Protein AF-X1GI12-F1 (afdb_monomer_lite)

Radius of gyration: 20.01 Å; chains: 1; bounding box: 53×44×44 Å

Structure (mmCIF, N/CA/C/O backbone):
data_AF-X1GI12-F1
#
_entry.id   AF-X1GI12-F1
#
loop_
_atom_site.group_PDB
_atom_site.id
_atom_site.type_symbol
_atom_site.label_atom_id
_atom_site.label_alt_id
_atom_site.label_comp_id
_atom_site.label_asym_id
_atom_site.label_entity_id
_atom_site.label_seq_id
_atom_site.pdbx_PDB_ins_code
_atom_site.Cartn_x
_atom_site.Cartn_y
_atom_site.Cartn_z
_atom_site.occupancy
_atom_site.B_iso_or_equiv
_atom_site.auth_seq_id
_atom_site.auth_comp_id
_atom_site.auth_asym_id
_atom_site.auth_atom_id
_atom_site.pdbx_PDB_model_num
ATOM 1 N N . MET A 1 1 ? 12.763 5.781 8.610 1.00 50.50 1 MET A N 1
ATOM 2 C CA . MET A 1 1 ? 13.632 6.454 7.619 1.00 50.50 1 MET A CA 1
ATOM 3 C C . MET A 1 1 ? 14.203 7.727 8.229 1.00 50.50 1 MET A C 1
ATOM 5 O O . MET A 1 1 ? 13.450 8.662 8.447 1.00 50.50 1 MET A O 1
ATOM 9 N N . LYS A 1 2 ? 15.497 7.749 8.578 1.00 49.75 2 LYS A N 1
ATOM 10 C CA . LYS A 1 2 ? 16.176 8.961 9.086 1.00 49.75 2 LYS A CA 1
ATOM 11 C C . LYS A 1 2 ? 16.874 9.769 7.978 1.00 49.75 2 LYS A C 1
ATOM 13 O O . LYS A 1 2 ? 17.186 10.930 8.202 1.00 49.75 2 LYS A O 1
ATOM 18 N N . MET A 1 3 ? 17.094 9.164 6.806 1.00 51.28 3 MET A N 1
ATOM 19 C CA . MET A 1 3 ? 17.908 9.754 5.734 1.00 51.28 3 MET A CA 1
ATOM 20 C C . MET A 1 3 ? 17.080 10.422 4.627 1.00 51.28 3 MET A C 1
ATOM 22 O O . MET A 1 3 ? 17.454 11.488 4.145 1.00 51.28 3 MET A O 1
ATOM 26 N N . GLU A 1 4 ? 15.923 9.864 4.263 1.00 63.44 4 GLU A N 1
ATOM 27 C CA . GLU A 1 4 ? 15.109 10.394 3.165 1.00 63.44 4 GLU A CA 1
ATOM 28 C C . GLU A 1 4 ? 13.947 11.249 3.684 1.00 63.44 4 GLU A C 1
ATOM 30 O O . GLU A 1 4 ? 13.017 10.763 4.325 1.00 63.44 4 GLU A O 1
ATOM 35 N N . LYS A 1 5 ? 14.033 12.559 3.431 1.00 84.00 5 LYS A N 1
ATOM 36 C CA . LYS A 1 5 ? 12.914 13.501 3.570 1.00 84.00 5 LYS A CA 1
ATOM 37 C C . LYS A 1 5 ? 12.332 13.725 2.184 1.00 84.00 5 LYS A C 1
ATOM 39 O O . LYS A 1 5 ? 12.781 14.637 1.482 1.00 84.00 5 LYS A O 1
ATOM 44 N N . ASP A 1 6 ? 11.408 12.857 1.797 1.00 90.25 6 ASP A N 1
ATOM 45 C CA . ASP A 1 6 ? 10.770 12.914 0.487 1.00 90.25 6 ASP A CA 1
ATOM 46 C C . ASP A 1 6 ? 9.938 14.182 0.341 1.00 90.25 6 ASP A C 1
ATOM 48 O O . ASP A 1 6 ? 9.180 14.571 1.232 1.00 90.25 6 ASP A O 1
ATOM 52 N N . ARG A 1 7 ? 10.085 14.826 -0.813 1.00 92.56 7 ARG A N 1
ATOM 53 C CA . ARG A 1 7 ? 9.275 15.965 -1.221 1.00 92.56 7 ARG A CA 1
ATOM 54 C C . ARG A 1 7 ? 8.807 15.724 -2.643 1.00 92.56 7 ARG A C 1
ATOM 56 O O . ARG A 1 7 ? 9.622 15.446 -3.518 1.00 92.56 7 ARG A O 1
ATOM 63 N N . VAL A 1 8 ? 7.502 15.853 -2.846 1.00 94.94 8 VAL A N 1
ATOM 64 C CA . VAL A 1 8 ? 6.898 15.808 -4.175 1.00 94.94 8 VAL A CA 1
ATOM 65 C C . VAL A 1 8 ? 7.045 17.183 -4.822 1.00 94.94 8 VAL A C 1
ATOM 67 O O . VAL A 1 8 ? 6.659 18.200 -4.241 1.00 94.94 8 VAL A O 1
ATOM 70 N N . GLU A 1 9 ? 7.595 17.208 -6.026 1.00 95.44 9 GLU A N 1
ATOM 71 C CA . GLU A 1 9 ? 7.578 18.341 -6.944 1.00 95.44 9 GLU A CA 1
ATOM 72 C C . GLU A 1 9 ? 6.493 18.085 -7.996 1.00 95.44 9 GLU A C 1
ATOM 74 O O . GLU A 1 9 ? 6.458 17.017 -8.606 1.00 95.44 9 GLU A O 1
ATOM 79 N N . VAL A 1 10 ? 5.585 19.044 -8.199 1.00 96.56 10 VAL A N 1
ATOM 80 C CA . VAL A 1 10 ? 4.561 18.951 -9.249 1.00 96.56 10 VAL A CA 1
ATOM 81 C C . VAL A 1 10 ? 5.047 19.724 -10.466 1.00 96.56 10 VAL A C 1
ATOM 83 O O . VAL A 1 10 ? 5.225 20.937 -10.396 1.00 96.56 10 VAL A O 1
ATOM 86 N N . LEU A 1 11 ? 5.277 19.013 -11.565 1.00 97.44 11 LEU A N 1
ATOM 87 C CA . LEU A 1 11 ? 5.895 19.544 -12.779 1.00 97.44 11 LEU A CA 1
ATOM 88 C C . LEU A 1 11 ? 4.864 20.027 -13.809 1.00 97.44 11 LEU A C 1
ATOM 90 O O . LEU A 1 11 ? 5.166 20.911 -14.605 1.00 97.44 11 LEU A O 1
ATOM 94 N N . ALA A 1 12 ? 3.654 19.459 -13.809 1.00 97.75 12 ALA A N 1
ATOM 95 C CA . ALA A 1 12 ? 2.599 19.793 -14.769 1.00 97.75 12 ALA A CA 1
ATOM 96 C C . ALA A 1 12 ? 1.195 19.545 -14.195 1.00 97.75 12 ALA A C 1
ATOM 98 O O . ALA A 1 12 ? 1.043 18.864 -13.181 1.00 97.75 12 ALA A O 1
ATOM 99 N N . GLY A 1 13 ? 0.170 20.096 -14.857 1.00 96.69 13 GLY A N 1
ATOM 100 C CA . GLY A 1 13 ? -1.249 19.848 -14.553 1.00 96.69 13 GLY A CA 1
ATOM 101 C C . GLY A 1 13 ? -1.828 20.648 -13.377 1.00 96.69 13 GLY A C 1
ATOM 102 O O . GLY A 1 13 ? -3.005 20.488 -13.046 1.00 96.69 13 GLY A O 1
ATOM 103 N N . LEU A 1 14 ? -1.039 21.545 -12.773 1.00 96.81 14 LEU A N 1
ATOM 104 C CA . LEU A 1 14 ? -1.494 22.498 -11.758 1.00 96.81 14 LEU A CA 1
ATOM 105 C C . LEU A 1 14 ? -1.313 23.944 -12.223 1.00 96.81 14 LEU A C 1
ATOM 107 O O . LEU A 1 14 ? -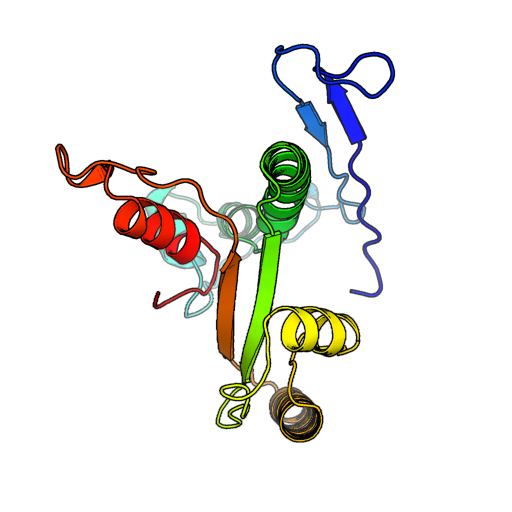0.275 24.318 -12.763 1.00 96.81 14 LEU A O 1
ATOM 111 N N . ARG A 1 15 ? -2.295 24.793 -11.913 1.00 96.69 15 ARG A N 1
ATOM 112 C CA . ARG A 1 15 ? -2.201 26.251 -12.041 1.00 96.69 15 ARG A CA 1
ATOM 113 C C . ARG A 1 15 ? -2.754 26.902 -10.782 1.00 96.69 15 ARG A C 1
ATOM 115 O O . ARG A 1 15 ? -3.892 26.647 -10.402 1.00 96.69 15 ARG A O 1
ATOM 122 N N . LYS A 1 16 ? -1.950 27.752 -10.132 1.00 94.62 16 LYS A N 1
ATOM 123 C CA . LYS A 1 16 ? -2.318 28.451 -8.880 1.00 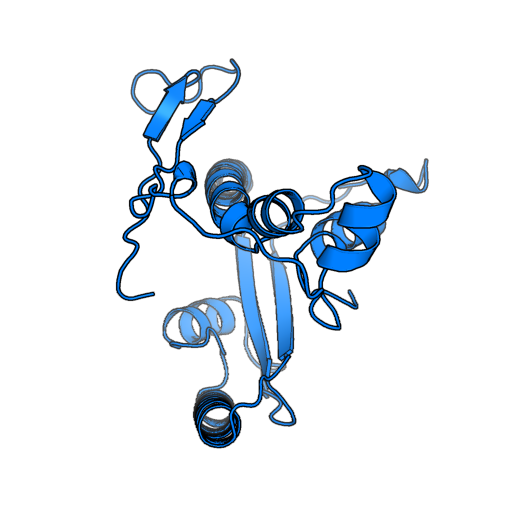94.62 16 LYS A CA 1
ATOM 124 C C . LYS A 1 16 ? -2.873 27.501 -7.798 1.00 94.62 16 LYS A C 1
ATOM 126 O O . LYS A 1 16 ? -3.876 27.796 -7.159 1.00 94.62 16 LYS A O 1
ATOM 131 N N . GLY A 1 17 ? -2.244 26.333 -7.641 1.00 91.38 17 GLY A N 1
ATOM 132 C CA . GLY A 1 17 ? -2.642 25.329 -6.647 1.00 91.38 17 GLY A CA 1
ATOM 133 C C . GLY A 1 17 ? -3.917 24.543 -6.975 1.00 91.38 17 GLY A C 1
ATOM 134 O O . GLY A 1 17 ? -4.359 23.760 -6.143 1.00 91.38 17 GLY A O 1
ATOM 135 N N . LYS A 1 18 ? -4.503 24.717 -8.166 1.00 95.06 18 LYS A N 1
ATOM 136 C CA . LYS A 1 18 ? -5.682 23.970 -8.624 1.00 95.06 18 LYS A CA 1
ATOM 137 C C . LYS A 1 18 ? -5.336 23.086 -9.815 1.00 95.06 18 LYS A C 1
ATOM 139 O O . LYS A 1 18 ? -4.518 23.469 -10.654 1.00 95.06 18 LYS A O 1
ATOM 144 N N . THR A 1 19 ? -5.959 21.912 -9.881 1.00 96.62 19 THR A N 1
ATOM 145 C CA . THR A 1 19 ? -5.877 21.045 -11.062 1.00 96.62 19 THR A CA 1
ATOM 146 C C . THR A 1 19 ? -6.573 21.719 -12.243 1.00 96.62 19 THR A C 1
ATOM 148 O O . THR A 1 19 ? -7.540 22.460 -12.063 1.00 96.62 19 THR A O 1
ATOM 151 N N . ILE A 1 20 ? -6.049 21.509 -13.451 1.00 97.06 20 ILE A N 1
ATOM 152 C CA . ILE A 1 20 ? -6.601 22.095 -14.688 1.00 97.06 20 ILE A CA 1
ATOM 153 C C . ILE A 1 20 ? -7.201 21.043 -15.633 1.00 97.06 20 ILE A C 1
ATOM 155 O O . ILE A 1 20 ? -7.456 21.339 -16.793 1.00 97.06 20 ILE A O 1
ATOM 159 N N . GLY A 1 21 ? -7.365 19.799 -15.172 1.00 95.69 21 GLY A N 1
ATOM 160 C CA . GLY A 1 21 ? -7.856 18.670 -15.977 1.00 95.69 21 GLY A CA 1
ATOM 161 C C . GLY A 1 21 ? -6.821 18.038 -16.921 1.00 95.69 21 GLY A C 1
ATOM 162 O O . GLY A 1 21 ? -7.022 16.915 -17.371 1.00 95.69 21 GLY A O 1
ATOM 163 N N . ALA A 1 22 ? -5.696 18.711 -17.180 1.00 97.38 22 ALA A N 1
ATOM 164 C CA . ALA A 1 22 ? -4.552 18.137 -17.891 1.00 97.38 22 ALA A CA 1
ATOM 165 C C . ALA A 1 22 ? -3.791 17.107 -17.021 1.00 97.38 22 ALA A C 1
ATOM 167 O O . ALA A 1 22 ? -3.931 17.125 -15.793 1.00 97.38 22 ALA A O 1
ATOM 168 N N . PRO A 1 23 ? -2.949 16.239 -17.619 1.00 97.69 23 PRO A N 1
ATOM 169 C CA . PRO A 1 23 ? -2.145 15.275 -16.871 1.00 97.69 23 PRO A CA 1
ATOM 170 C C . PRO A 1 23 ? -1.291 15.921 -15.769 1.00 97.69 23 PRO A C 1
ATOM 172 O O . PRO A 1 23 ? -0.606 16.920 -15.999 1.00 97.69 23 PRO A O 1
ATOM 175 N N . LEU A 1 24 ? -1.312 15.322 -14.573 1.00 97.31 24 LEU A N 1
ATOM 176 C CA . LEU A 1 24 ? -0.441 15.700 -13.459 1.00 97.31 24 LEU A CA 1
ATOM 177 C C . LEU A 1 24 ? 0.892 14.958 -13.568 1.00 97.31 24 LEU A C 1
ATOM 179 O O . LEU A 1 24 ? 0.918 13.729 -13.565 1.00 97.31 24 LEU A O 1
ATOM 183 N N . ALA A 1 25 ? 1.995 15.704 -13.605 1.00 97.75 25 ALA A N 1
ATOM 184 C CA . ALA A 1 25 ? 3.342 15.142 -13.551 1.00 97.75 25 ALA A CA 1
ATOM 185 C C . ALA A 1 25 ? 3.952 15.392 -12.169 1.00 97.75 25 ALA A C 1
ATOM 187 O O . ALA A 1 25 ? 3.987 16.531 -11.702 1.00 97.75 25 ALA A O 1
ATOM 188 N N . LEU A 1 26 ? 4.424 14.329 -11.521 1.00 97.31 26 LEU A N 1
ATOM 189 C CA . LEU A 1 26 ? 4.959 14.351 -10.161 1.00 97.31 26 LEU A CA 1
ATOM 190 C C . LEU A 1 26 ? 6.382 13.794 -10.154 1.00 97.31 26 LEU A C 1
ATOM 192 O O . LEU A 1 26 ? 6.650 12.778 -10.793 1.00 97.31 26 LEU A O 1
ATOM 196 N N . LEU A 1 27 ? 7.266 14.417 -9.383 1.00 96.19 27 LEU A N 1
ATOM 197 C CA . LEU A 1 27 ? 8.646 13.989 -9.196 1.00 96.19 27 LEU A CA 1
ATOM 198 C C . LEU A 1 27 ? 8.966 13.893 -7.704 1.00 96.19 27 LEU A C 1
ATOM 200 O O . LEU A 1 27 ? 8.806 14.860 -6.965 1.00 96.19 27 LEU A O 1
ATOM 204 N N . ILE A 1 28 ? 9.468 12.739 -7.272 1.00 94.50 28 ILE A N 1
ATOM 205 C CA . ILE A 1 28 ? 10.149 12.585 -5.983 1.00 94.50 28 ILE A CA 1
ATOM 206 C C . ILE A 1 28 ? 11.617 12.326 -6.296 1.00 94.50 28 ILE A C 1
ATOM 208 O O . ILE A 1 28 ? 11.961 11.311 -6.898 1.00 94.50 28 ILE A O 1
ATOM 212 N N . LYS A 1 29 ? 12.485 13.264 -5.913 1.00 91.25 29 LYS A N 1
ATOM 213 C CA . LYS A 1 29 ? 13.928 13.126 -6.125 1.00 91.25 29 LYS A CA 1
ATOM 214 C C . LYS A 1 29 ? 14.502 12.119 -5.135 1.00 91.25 29 LYS A C 1
ATOM 216 O O . LYS A 1 29 ? 14.361 12.301 -3.926 1.00 91.25 29 LYS A O 1
ATOM 221 N N . ASN A 1 30 ? 15.195 11.108 -5.650 1.00 86.31 30 ASN A N 1
ATOM 222 C CA . ASN A 1 30 ? 16.044 10.254 -4.831 1.00 86.31 30 ASN A CA 1
ATOM 223 C C . ASN A 1 30 ? 17.319 11.034 -4.468 1.00 86.31 30 ASN A C 1
ATOM 225 O O . ASN A 1 30 ? 18.025 11.516 -5.353 1.00 86.31 30 ASN A O 1
ATOM 229 N N . LYS A 1 31 ? 17.597 11.196 -3.172 1.00 78.50 31 LYS A N 1
ATOM 230 C CA . LYS A 1 31 ? 18.819 11.875 -2.702 1.00 78.50 31 LYS A CA 1
ATOM 231 C C . LYS A 1 31 ? 20.046 10.966 -2.737 1.00 78.50 31 LYS A C 1
ATOM 233 O O . LYS A 1 31 ? 21.163 11.473 -2.768 1.00 78.50 31 LYS A O 1
ATOM 238 N N . ASP A 1 32 ? 19.833 9.657 -2.765 1.00 74.00 32 ASP A N 1
ATOM 239 C CA . ASP A 1 32 ? 20.864 8.629 -2.866 1.00 74.00 32 ASP A CA 1
ATOM 240 C C . ASP A 1 32 ? 20.978 8.137 -4.319 1.00 74.00 32 ASP A C 1
ATOM 242 O O . ASP A 1 32 ? 20.740 6.980 -4.647 1.00 74.00 32 ASP A O 1
ATOM 246 N N . PHE A 1 33 ? 21.243 9.067 -5.242 1.00 67.38 33 PHE A N 1
ATOM 247 C CA . PHE A 1 33 ? 21.165 8.831 -6.692 1.00 67.38 33 PHE A CA 1
ATOM 248 C C . PHE A 1 33 ? 22.394 8.126 -7.287 1.00 67.38 33 PHE A C 1
ATOM 250 O O . PHE A 1 33 ? 22.532 8.054 -8.504 1.00 67.38 33 PHE A O 1
ATOM 257 N N . LYS A 1 34 ? 23.303 7.605 -6.459 1.00 67.88 34 LYS A N 1
ATOM 258 C CA . LYS A 1 34 ? 24.568 6.999 -6.901 1.00 67.88 34 LYS A CA 1
ATOM 259 C C . LYS A 1 34 ? 24.382 5.581 -7.454 1.00 67.88 34 LYS A C 1
ATOM 261 O O . LYS A 1 34 ? 25.179 4.705 -7.152 1.00 67.88 34 LYS A O 1
ATOM 266 N N . ILE A 1 35 ? 23.333 5.347 -8.238 1.00 67.56 35 ILE A N 1
ATOM 267 C CA . ILE A 1 35 ? 22.965 4.017 -8.739 1.00 67.56 35 ILE A CA 1
ATOM 268 C C . ILE A 1 35 ? 24.002 3.511 -9.752 1.00 67.56 35 ILE A C 1
ATOM 270 O O . ILE A 1 35 ? 24.399 2.354 -9.670 1.00 67.56 35 ILE A O 1
ATOM 274 N N . ASP A 1 36 ? 24.526 4.392 -10.610 1.00 69.31 36 ASP A N 1
ATOM 275 C CA . ASP A 1 36 ? 25.483 4.031 -11.673 1.00 69.31 36 ASP A CA 1
ATOM 276 C C . ASP A 1 36 ? 26.857 3.567 -11.157 1.00 69.31 36 ASP A C 1
ATOM 278 O O . ASP A 1 36 ? 27.657 3.019 -11.909 1.00 69.31 36 ASP A O 1
ATOM 282 N N . VAL A 1 37 ? 27.151 3.791 -9.873 1.00 82.12 37 VAL A N 1
ATOM 283 C CA . VAL A 1 37 ? 28.399 3.344 -9.230 1.00 82.12 37 VAL A CA 1
ATOM 284 C C . VAL A 1 37 ? 28.187 2.144 -8.306 1.00 82.12 37 VAL A C 1
ATOM 286 O O . VAL A 1 37 ? 29.128 1.714 -7.636 1.00 82.12 37 VAL A O 1
ATOM 289 N N . LEU A 1 38 ? 26.963 1.610 -8.223 1.00 84.19 38 LEU A N 1
ATOM 290 C CA . LEU A 1 38 ? 26.677 0.436 -7.404 1.00 84.19 38 LEU A CA 1
ATOM 291 C C . LEU A 1 38 ? 27.191 -0.835 -8.091 1.00 84.19 38 LEU A C 1
ATOM 293 O O . LEU A 1 38 ? 27.098 -0.965 -9.309 1.00 84.19 38 LEU A O 1
ATOM 297 N N . PRO A 1 39 ? 27.715 -1.801 -7.319 1.00 88.06 39 PRO A N 1
ATOM 298 C CA . PRO A 1 39 ? 28.221 -3.038 -7.888 1.00 88.06 39 PRO A CA 1
ATOM 299 C C . PRO A 1 39 ? 27.087 -3.903 -8.446 1.00 88.06 39 PRO A C 1
ATOM 301 O O . PRO A 1 39 ? 25.963 -3.911 -7.919 1.00 88.06 39 PRO A O 1
ATOM 304 N N . HIS A 1 40 ? 27.440 -4.695 -9.460 1.00 91.88 40 HIS A N 1
ATOM 305 C CA . HIS A 1 40 ? 26.609 -5.780 -9.968 1.00 91.88 40 HIS A CA 1
ATOM 306 C C . HIS A 1 40 ? 26.227 -6.753 -8.851 1.00 91.88 40 HIS A C 1
ATOM 308 O O . HIS A 1 40 ? 27.016 -7.033 -7.941 1.00 91.88 40 HIS A O 1
ATOM 314 N N . VAL A 1 41 ? 25.023 -7.309 -8.948 1.00 93.69 41 VAL A N 1
ATOM 315 C CA . VAL A 1 41 ? 24.520 -8.312 -8.012 1.00 93.69 41 VAL A CA 1
ATOM 316 C C . VAL A 1 41 ? 24.123 -9.561 -8.792 1.00 93.69 41 VAL A C 1
ATOM 318 O O . VAL A 1 41 ? 23.317 -9.504 -9.714 1.00 93.69 41 VAL A O 1
ATOM 321 N N . TYR A 1 42 ? 24.681 -10.705 -8.399 1.00 94.38 42 TYR A N 1
ATOM 322 C CA . TYR A 1 42 ? 24.485 -11.972 -9.115 1.00 94.38 42 TYR A CA 1
ATOM 323 C C . TYR A 1 42 ? 23.658 -12.995 -8.333 1.00 94.38 42 TYR A C 1
ATOM 325 O O . TYR A 1 42 ? 23.051 -13.881 -8.927 1.00 94.38 42 TYR A O 1
ATOM 333 N N . SER A 1 43 ? 23.622 -12.881 -7.004 1.00 96.69 43 SER A N 1
ATOM 334 C CA . SER A 1 43 ? 22.954 -13.853 -6.135 1.00 96.69 43 SER A CA 1
ATOM 335 C C . SER A 1 43 ? 21.512 -13.422 -5.841 1.00 96.69 43 SER A C 1
ATOM 337 O O . SER A 1 43 ? 21.322 -12.453 -5.100 1.00 96.69 43 SER A O 1
ATOM 339 N N . PRO A 1 44 ? 20.487 -14.111 -6.380 1.00 96.88 44 PRO A N 1
ATOM 340 C CA . PRO A 1 44 ? 19.093 -13.759 -6.138 1.00 96.88 44 PRO A CA 1
ATOM 341 C C . PRO A 1 44 ? 18.676 -14.050 -4.697 1.00 96.88 44 PRO A C 1
ATOM 343 O O . PRO A 1 44 ? 19.004 -15.097 -4.136 1.00 96.88 44 PRO A O 1
ATOM 346 N N . ARG A 1 45 ? 17.906 -13.138 -4.099 1.00 96.38 45 ARG A N 1
ATOM 347 C CA . ARG A 1 45 ? 17.392 -13.298 -2.735 1.00 96.38 45 ARG A CA 1
ATOM 348 C C . ARG A 1 45 ? 16.105 -14.131 -2.740 1.00 96.38 45 ARG A C 1
ATOM 350 O O . ARG A 1 45 ? 15.194 -13.834 -3.521 1.00 96.38 45 ARG A O 1
ATOM 357 N N . PRO A 1 46 ? 15.967 -15.130 -1.850 1.00 96.81 46 PRO A N 1
ATOM 358 C CA . PRO A 1 46 ? 14.709 -15.848 -1.672 1.00 96.81 46 PRO A CA 1
ATOM 359 C C . PRO A 1 46 ? 13.544 -14.899 -1.358 1.00 96.81 46 PRO A C 1
ATOM 361 O O . PRO A 1 46 ? 13.688 -13.952 -0.588 1.00 96.81 46 PRO A O 1
ATOM 364 N N . GLY A 1 47 ? 12.384 -15.143 -1.971 1.00 94.62 47 GLY A N 1
ATOM 365 C CA . GLY A 1 47 ? 11.173 -14.337 -1.766 1.00 94.62 47 GLY A CA 1
ATOM 366 C C . GLY A 1 47 ? 11.126 -12.999 -2.519 1.00 94.62 47 GLY A C 1
ATOM 367 O O . GLY A 1 47 ? 10.088 -12.338 -2.493 1.00 94.62 47 GLY A O 1
ATOM 368 N N . HIS A 1 48 ? 12.195 -12.612 -3.221 1.00 96.81 48 HIS A N 1
ATOM 369 C CA . HIS A 1 48 ? 12.241 -11.407 -4.052 1.00 96.81 48 HIS A CA 1
ATOM 370 C C . HIS A 1 48 ? 12.018 -11.701 -5.543 1.00 96.81 48 HIS A C 1
ATOM 372 O O . HIS A 1 48 ? 12.043 -12.844 -5.995 1.00 96.81 48 HIS A O 1
ATOM 378 N N . ALA A 1 49 ? 11.813 -10.635 -6.322 1.00 97.06 49 ALA A N 1
ATOM 379 C CA . ALA A 1 49 ? 11.623 -10.709 -7.770 1.00 97.06 49 ALA A CA 1
ATOM 380 C C . ALA A 1 49 ? 12.911 -11.043 -8.550 1.00 97.06 49 ALA A C 1
ATOM 382 O O . ALA A 1 49 ? 12.832 -11.291 -9.750 1.00 97.06 49 ALA A O 1
ATOM 383 N N . ASP A 1 50 ? 14.067 -11.048 -7.881 1.00 97.25 50 ASP A N 1
ATOM 384 C CA . ASP A 1 50 ? 15.405 -11.077 -8.474 1.00 97.25 50 ASP A CA 1
ATOM 385 C C . ASP A 1 50 ? 15.574 -12.166 -9.555 1.00 97.25 50 ASP A C 1
ATOM 387 O O . ASP A 1 50 ? 15.815 -11.843 -10.716 1.00 97.25 50 ASP A O 1
ATOM 391 N N . LEU A 1 51 ? 15.389 -13.449 -9.207 1.00 97.50 51 LEU A N 1
ATOM 392 C CA . LEU A 1 51 ? 15.597 -14.570 -10.138 1.00 97.50 51 LEU A CA 1
ATOM 393 C C . LEU A 1 51 ? 14.595 -14.556 -11.299 1.00 97.50 51 LEU A C 1
ATOM 395 O O . LEU A 1 51 ? 14.978 -14.668 -12.460 1.00 97.50 51 LEU A O 1
ATOM 399 N N . ALA A 1 52 ? 13.304 -14.415 -10.990 1.00 97.88 52 ALA A N 1
ATOM 400 C CA . ALA A 1 52 ? 12.255 -14.426 -12.006 1.00 97.88 52 ALA A CA 1
ATOM 401 C C . ALA A 1 52 ? 12.405 -13.250 -12.985 1.00 97.88 52 ALA A C 1
ATOM 403 O O . ALA A 1 52 ? 12.207 -13.416 -14.187 1.00 97.88 52 ALA A O 1
ATOM 404 N N . GLY A 1 53 ? 12.789 -12.073 -12.481 1.00 97.62 53 GLY A N 1
ATOM 405 C CA . GLY A 1 53 ? 13.075 -10.899 -13.296 1.00 97.62 53 GLY A CA 1
ATOM 406 C C . GLY A 1 53 ? 14.310 -11.093 -14.171 1.00 97.62 53 GLY A C 1
ATOM 407 O O . GLY A 1 53 ? 14.235 -10.844 -15.372 1.00 97.62 53 GLY A O 1
ATOM 408 N N . ALA A 1 54 ? 15.408 -11.598 -13.605 1.00 97.44 54 ALA A N 1
ATOM 409 C CA . ALA A 1 54 ? 16.649 -11.838 -14.338 1.00 97.44 54 ALA A CA 1
ATOM 410 C C . ALA A 1 54 ? 16.436 -12.804 -15.511 1.00 97.44 54 ALA A C 1
ATOM 412 O O . ALA A 1 54 ? 16.848 -12.519 -16.634 1.00 97.44 54 ALA A O 1
ATOM 413 N N . LEU A 1 55 ? 15.697 -13.894 -15.276 1.00 97.81 55 LEU A N 1
ATOM 414 C CA . LEU A 1 55 ? 15.312 -14.850 -16.316 1.00 97.81 55 LEU A CA 1
ATOM 415 C C . LEU A 1 55 ? 14.396 -14.219 -17.372 1.00 97.81 55 LEU A C 1
ATOM 417 O O . LEU A 1 55 ? 14.621 -14.398 -18.566 1.00 97.81 55 LEU A O 1
ATOM 421 N N . LYS A 1 56 ? 13.376 -13.459 -16.952 1.00 98.19 56 LYS A N 1
ATOM 422 C CA . LYS A 1 56 ? 12.406 -12.830 -17.865 1.00 98.19 56 LYS A CA 1
ATOM 423 C C . LYS A 1 56 ? 13.054 -11.814 -18.804 1.00 98.19 56 LYS A C 1
ATOM 425 O O . LYS A 1 56 ? 12.650 -11.725 -19.960 1.00 98.19 56 LYS A O 1
ATOM 430 N N . TYR A 1 57 ? 14.001 -11.030 -18.298 1.00 97.50 57 TYR A N 1
ATOM 431 C CA . TYR A 1 57 ? 14.654 -9.950 -19.041 1.00 97.50 57 TYR A CA 1
ATOM 432 C C . TYR A 1 57 ? 16.047 -10.323 -19.556 1.00 97.50 57 TYR A C 1
ATOM 434 O O . TYR A 1 57 ? 16.717 -9.477 -20.138 1.00 97.50 57 TYR A O 1
ATOM 442 N N . ASN A 1 58 ? 16.467 -11.581 -19.376 1.00 96.88 58 ASN A N 1
ATOM 443 C CA . ASN A 1 58 ? 17.767 -12.100 -19.796 1.00 96.88 58 ASN A CA 1
ATOM 444 C C . ASN A 1 58 ? 18.945 -11.204 -19.357 1.00 96.88 58 ASN A C 1
ATOM 446 O O . ASN A 1 58 ? 19.835 -10.891 -20.148 1.00 96.88 58 ASN A O 1
ATOM 450 N N . THR A 1 59 ? 18.939 -10.779 -18.091 1.00 95.31 59 THR A N 1
ATOM 451 C CA . THR A 1 59 ? 20.041 -10.020 -17.483 1.00 95.31 59 THR A CA 1
ATOM 452 C C . THR A 1 59 ? 20.780 -10.877 -16.462 1.00 95.31 59 THR A C 1
ATOM 454 O O . THR A 1 59 ? 20.183 -11.700 -15.766 1.00 95.31 59 THR A O 1
ATOM 457 N N . ARG A 1 60 ? 22.101 -10.697 -16.383 1.00 94.00 60 ARG A N 1
ATOM 458 C CA . ARG A 1 60 ? 22.946 -11.324 -15.354 1.00 94.00 60 ARG A CA 1
ATOM 459 C C . ARG A 1 60 ? 23.100 -10.445 -14.123 1.00 94.00 60 ARG A C 1
ATOM 461 O O . ARG A 1 60 ? 23.383 -10.974 -13.053 1.00 94.00 60 ARG A O 1
ATOM 468 N N . ASP A 1 61 ? 22.919 -9.138 -14.282 1.00 95.12 61 ASP A N 1
ATOM 469 C CA . ASP A 1 61 ? 22.894 -8.219 -13.159 1.00 95.12 61 ASP A CA 1
ATOM 470 C C . ASP A 1 61 ? 21.459 -8.065 -12.667 1.00 95.12 61 ASP A C 1
ATOM 472 O O . ASP A 1 61 ? 20.611 -7.436 -13.301 1.00 95.12 61 ASP A O 1
ATOM 476 N N . ILE A 1 62 ? 21.171 -8.647 -11.507 1.00 95.69 62 ILE A N 1
ATOM 477 C CA . ILE A 1 62 ? 19.834 -8.577 -10.916 1.00 95.69 62 ILE A CA 1
ATOM 478 C C . ILE A 1 62 ? 19.550 -7.188 -10.321 1.00 95.69 62 ILE A C 1
ATOM 480 O O . ILE A 1 62 ? 18.432 -6.945 -9.855 1.00 95.69 62 ILE A O 1
ATOM 484 N N . ARG A 1 63 ? 20.525 -6.262 -10.335 1.00 93.81 63 ARG A N 1
ATOM 485 C CA . ARG A 1 63 ? 20.332 -4.870 -9.914 1.00 93.81 63 ARG A CA 1
ATOM 486 C C . ARG A 1 63 ? 19.254 -4.156 -10.719 1.00 93.81 63 ARG A C 1
ATOM 488 O O . ARG A 1 63 ? 18.403 -3.496 -10.126 1.00 93.81 63 ARG A O 1
ATOM 495 N N . ASP A 1 64 ? 19.191 -4.389 -12.023 1.00 92.25 64 ASP A N 1
ATOM 496 C CA . ASP A 1 64 ? 18.142 -3.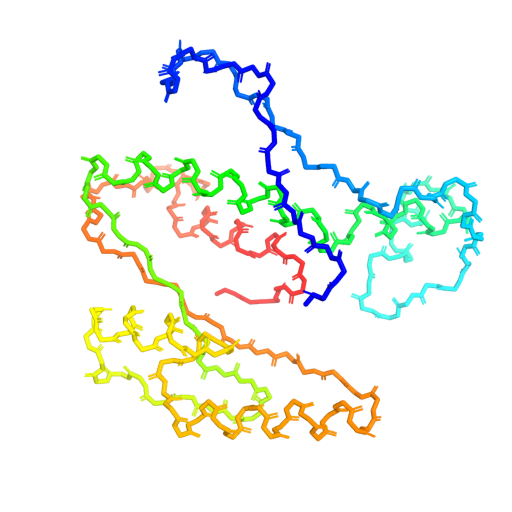814 -12.874 1.00 92.25 64 ASP A CA 1
ATOM 497 C C . ASP A 1 64 ? 16.733 -4.199 -12.389 1.00 92.25 64 ASP A C 1
ATOM 499 O O . ASP A 1 64 ? 15.792 -3.402 -12.417 1.00 92.25 64 ASP A O 1
ATOM 503 N N . VAL A 1 65 ? 16.589 -5.425 -11.877 1.00 95.69 65 VAL A N 1
ATOM 504 C CA . VAL A 1 65 ? 15.331 -5.937 -11.325 1.00 95.69 65 VAL A CA 1
ATOM 505 C C . VAL A 1 65 ? 15.062 -5.342 -9.944 1.00 95.69 65 VAL A C 1
ATOM 507 O O . VAL A 1 65 ? 13.948 -4.878 -9.684 1.00 95.69 65 VAL A O 1
ATOM 510 N N . LEU A 1 66 ? 16.056 -5.349 -9.048 1.00 93.44 66 LEU A N 1
ATOM 511 C CA . LEU A 1 66 ? 15.864 -4.940 -7.653 1.00 93.44 66 LEU A CA 1
ATOM 512 C C . LEU A 1 66 ? 15.497 -3.461 -7.529 1.00 93.44 66 LEU A C 1
ATOM 514 O O . LEU A 1 66 ? 14.650 -3.126 -6.699 1.00 93.44 66 LEU A O 1
ATOM 518 N N . GLU A 1 67 ? 16.084 -2.595 -8.359 1.00 92.44 67 GLU A N 1
ATOM 519 C CA . GLU A 1 67 ? 15.835 -1.150 -8.309 1.00 92.44 67 GLU A CA 1
ATOM 520 C C . GLU A 1 67 ? 14.381 -0.828 -8.654 1.00 92.44 67 GLU A C 1
ATOM 522 O O . GLU A 1 67 ? 13.754 0.025 -8.020 1.00 92.44 67 GLU A O 1
ATOM 527 N N . ARG A 1 68 ? 13.788 -1.568 -9.602 1.00 94.38 68 ARG A N 1
ATOM 528 C CA . ARG A 1 68 ? 12.385 -1.372 -9.973 1.00 94.38 68 ARG A CA 1
ATOM 529 C C . ARG A 1 68 ? 11.403 -2.122 -9.078 1.00 94.38 68 ARG A C 1
ATOM 531 O O . ARG A 1 68 ? 10.332 -1.588 -8.793 1.00 94.38 68 ARG A O 1
ATOM 538 N N . ALA A 1 69 ? 11.740 -3.333 -8.641 1.00 95.31 69 ALA A N 1
ATOM 539 C CA . ALA A 1 69 ? 10.888 -4.144 -7.769 1.00 95.31 69 ALA A CA 1
ATOM 540 C C . ALA A 1 69 ? 10.868 -3.648 -6.310 1.00 95.31 69 ALA A C 1
ATOM 542 O O . ALA A 1 69 ? 10.028 -4.081 -5.518 1.00 95.31 69 ALA A O 1
ATOM 543 N N . SER A 1 70 ? 11.791 -2.755 -5.944 1.00 93.00 70 SER A N 1
ATOM 544 C CA . SER A 1 70 ? 11.878 -2.143 -4.622 1.00 93.00 70 SER A CA 1
ATOM 545 C C . SER A 1 70 ? 10.574 -1.464 -4.198 1.00 93.00 70 SER A C 1
ATOM 547 O O . SER A 1 70 ? 9.910 -0.767 -4.969 1.00 93.00 70 SER A O 1
ATOM 549 N N . ALA A 1 71 ? 10.265 -1.559 -2.902 1.00 94.31 71 ALA A N 1
ATOM 550 C CA . ALA A 1 71 ? 9.148 -0.844 -2.293 1.00 94.31 71 ALA A CA 1
ATOM 551 C C . ALA A 1 71 ? 9.286 0.691 -2.375 1.00 94.31 71 ALA A C 1
ATOM 553 O O . ALA A 1 71 ? 8.323 1.394 -2.071 1.00 94.31 71 ALA A O 1
ATOM 554 N N . ARG A 1 72 ? 10.428 1.234 -2.827 1.00 92.94 72 ARG A N 1
ATOM 555 C CA . ARG A 1 72 ? 10.612 2.672 -3.090 1.00 92.94 72 ARG A CA 1
ATOM 556 C C . ARG A 1 72 ? 9.544 3.242 -4.028 1.00 92.94 72 ARG A C 1
ATOM 558 O O . ARG A 1 72 ? 9.102 4.371 -3.838 1.00 92.94 72 ARG A O 1
ATOM 565 N N . GLU A 1 73 ? 9.070 2.446 -4.984 1.00 95.25 73 GLU A N 1
ATOM 566 C CA . GLU A 1 73 ? 7.983 2.813 -5.900 1.00 95.25 73 GLU A CA 1
ATOM 567 C C . GLU A 1 73 ? 6.698 3.234 -5.169 1.00 95.25 73 GLU A C 1
ATOM 569 O O . GLU A 1 73 ? 5.984 4.128 -5.633 1.00 95.25 73 GLU A O 1
ATOM 574 N N . THR A 1 74 ? 6.443 2.683 -3.978 1.00 96.56 74 THR A N 1
ATOM 575 C CA . THR A 1 74 ? 5.253 3.020 -3.188 1.00 96.56 74 THR A CA 1
ATOM 576 C C . THR A 1 74 ? 5.225 4.484 -2.744 1.00 96.56 74 THR A C 1
ATOM 578 O O . THR A 1 74 ? 4.137 5.011 -2.524 1.00 96.56 74 THR A O 1
ATOM 581 N N . ALA A 1 75 ? 6.366 5.187 -2.702 1.00 95.75 75 ALA A N 1
ATOM 582 C CA . ALA A 1 75 ? 6.402 6.628 -2.443 1.00 95.75 75 ALA A CA 1
ATOM 583 C C . ALA A 1 75 ? 5.576 7.409 -3.482 1.00 95.75 75 ALA A C 1
ATOM 585 O O . ALA A 1 75 ? 4.789 8.289 -3.125 1.00 95.75 75 ALA A O 1
ATOM 586 N N . MET A 1 76 ? 5.673 7.027 -4.761 1.00 96.62 76 MET A N 1
ATOM 587 C CA . MET A 1 76 ? 4.850 7.615 -5.820 1.00 96.62 76 MET A CA 1
ATOM 588 C C . MET A 1 76 ? 3.380 7.214 -5.691 1.00 96.62 76 MET A C 1
ATOM 590 O O . MET A 1 76 ? 2.507 8.065 -5.865 1.00 96.62 76 MET A O 1
ATOM 594 N N . ARG A 1 77 ? 3.081 5.963 -5.310 1.00 97.62 77 ARG A N 1
ATOM 595 C CA . ARG A 1 77 ? 1.696 5.537 -5.035 1.00 97.62 77 ARG A CA 1
ATOM 596 C C . ARG A 1 77 ? 1.065 6.336 -3.897 1.00 97.62 77 ARG A C 1
ATOM 598 O O . ARG A 1 77 ? -0.099 6.707 -3.994 1.00 97.62 77 ARG A O 1
ATOM 605 N N . VAL A 1 78 ? 1.823 6.644 -2.844 1.00 97.06 78 VAL A N 1
ATOM 606 C CA . VAL A 1 78 ? 1.369 7.493 -1.731 1.00 97.06 78 VAL A CA 1
ATOM 607 C C . VAL A 1 78 ? 1.127 8.929 -2.198 1.00 97.06 78 VAL A C 1
ATOM 609 O O . VAL A 1 78 ? 0.100 9.505 -1.840 1.00 97.06 78 VAL A O 1
ATOM 612 N N . ALA A 1 79 ? 2.008 9.497 -3.029 1.00 96.81 79 ALA A N 1
ATOM 613 C CA . ALA A 1 79 ? 1.814 10.830 -3.605 1.00 96.81 79 ALA A CA 1
ATOM 614 C C . ALA A 1 79 ? 0.536 10.911 -4.461 1.00 96.81 79 ALA A C 1
ATOM 616 O O . ALA A 1 79 ? -0.266 11.830 -4.292 1.00 96.81 79 ALA A O 1
ATOM 617 N N . ILE A 1 80 ? 0.299 9.912 -5.316 1.00 97.38 80 ILE A N 1
ATOM 618 C CA . ILE A 1 80 ? -0.935 9.789 -6.108 1.00 97.38 80 ILE A CA 1
ATOM 619 C C . ILE A 1 80 ? -2.145 9.604 -5.183 1.00 97.38 80 ILE A C 1
ATOM 621 O O . ILE A 1 80 ? -3.153 10.292 -5.328 1.00 97.38 80 ILE A O 1
ATOM 625 N N . GLY A 1 81 ? -2.031 8.738 -4.176 1.00 97.06 81 GLY A N 1
ATOM 626 C CA . GLY A 1 81 ? -3.080 8.496 -3.190 1.00 97.06 81 GLY A CA 1
ATOM 627 C C . GLY A 1 81 ? -3.469 9.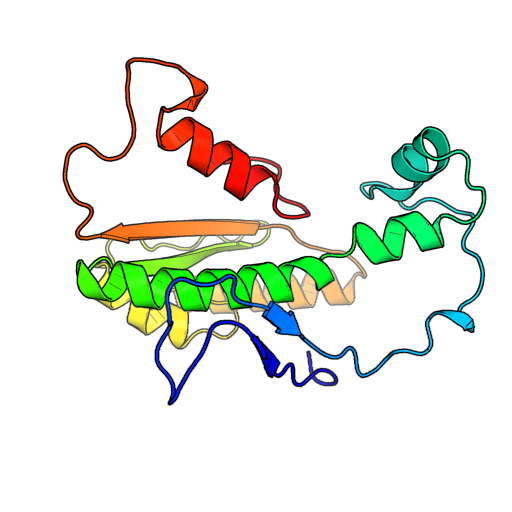749 -2.402 1.00 97.06 81 GLY A C 1
ATOM 628 O O . GLY A 1 81 ? -4.643 9.921 -2.080 1.00 97.06 81 GLY A O 1
ATOM 629 N N . ALA A 1 82 ? -2.528 10.656 -2.125 1.00 96.00 82 ALA A N 1
ATOM 630 C CA . ALA A 1 82 ? -2.819 11.942 -1.496 1.00 96.00 82 ALA A CA 1
ATOM 631 C C . ALA A 1 82 ? -3.691 12.837 -2.394 1.00 96.00 82 ALA A C 1
ATOM 633 O O . ALA A 1 82 ? -4.649 13.429 -1.902 1.00 96.00 82 ALA A O 1
ATOM 634 N N . ILE A 1 83 ? -3.427 12.866 -3.705 1.00 95.56 83 ILE A N 1
ATOM 635 C CA . ILE A 1 83 ? -4.262 13.579 -4.687 1.00 95.56 83 ILE A CA 1
ATOM 636 C C . ILE A 1 83 ? -5.656 12.946 -4.761 1.00 95.56 83 ILE A C 1
ATOM 638 O O . ILE A 1 83 ? -6.663 13.652 -4.706 1.00 95.56 83 ILE A O 1
ATOM 642 N N . CYS A 1 84 ? -5.738 11.612 -4.816 1.00 96.88 84 CYS A N 1
ATOM 643 C CA . CYS A 1 84 ? -7.018 10.903 -4.787 1.00 96.88 84 CYS A CA 1
ATOM 644 C C . CYS A 1 84 ? -7.806 11.207 -3.505 1.00 96.88 84 CYS A C 1
ATOM 646 O O . CYS A 1 84 ? -9.018 11.385 -3.567 1.00 96.88 84 CYS A O 1
ATOM 648 N N . LYS A 1 85 ? -7.141 11.324 -2.348 1.00 96.81 85 LYS A N 1
ATOM 649 C CA . LYS A 1 85 ? -7.796 11.718 -1.092 1.00 96.81 85 LYS A CA 1
ATOM 650 C C . LYS A 1 85 ? -8.405 13.117 -1.163 1.00 96.81 85 LYS A C 1
ATOM 652 O O . LYS A 1 85 ? -9.478 13.299 -0.602 1.00 96.81 85 LYS A O 1
ATOM 657 N N . THR A 1 86 ? -7.784 14.070 -1.859 1.00 96.00 86 THR A N 1
ATOM 658 C CA . THR A 1 86 ? -8.389 15.393 -2.090 1.00 96.00 86 THR A CA 1
ATOM 659 C C . THR A 1 86 ? -9.686 15.279 -2.891 1.00 96.00 86 THR A C 1
ATOM 661 O O . THR A 1 86 ? -10.678 15.886 -2.514 1.00 96.00 86 THR A O 1
ATOM 664 N N . LEU A 1 87 ? -9.727 14.442 -3.934 1.00 96.19 87 LEU A N 1
ATOM 665 C CA . LEU A 1 87 ? -10.969 14.188 -4.676 1.00 96.19 87 LEU A CA 1
ATOM 666 C C . LEU A 1 87 ? -12.041 13.532 -3.792 1.00 96.19 87 LEU A C 1
ATOM 668 O O . LEU A 1 87 ? -13.195 13.940 -3.805 1.00 96.19 87 LEU A O 1
ATOM 672 N N . LEU A 1 88 ? -11.665 12.521 -3.008 1.00 97.75 88 LEU A N 1
ATOM 673 C CA . LEU A 1 88 ? -12.588 11.813 -2.117 1.00 97.75 88 LEU A CA 1
ATOM 674 C C . LEU A 1 88 ? -13.191 12.729 -1.038 1.00 97.75 88 LEU A C 1
ATOM 676 O O . LEU A 1 88 ? -14.345 12.540 -0.652 1.00 97.75 88 LEU A O 1
ATOM 680 N N . GLN A 1 89 ? -12.446 13.744 -0.589 1.00 96.88 89 GLN A N 1
ATOM 681 C CA . GLN A 1 89 ? -12.926 14.739 0.374 1.00 96.88 89 GLN A CA 1
ATOM 682 C C . GLN A 1 89 ? -14.106 15.564 -0.154 1.00 96.88 89 GLN A C 1
ATOM 684 O O . GLN A 1 89 ? -15.003 15.867 0.632 1.00 96.88 89 GLN A O 1
ATOM 689 N N . GLU A 1 90 ? -14.174 15.848 -1.458 1.00 96.75 90 GLU A N 1
ATOM 690 C CA . GLU A 1 90 ? -15.323 16.538 -2.076 1.00 96.75 90 GLU A CA 1
ATOM 691 C C . GLU A 1 90 ? -16.629 15.737 -1.919 1.00 96.75 90 GLU A C 1
ATOM 693 O O . GLU A 1 90 ? -17.717 16.301 -1.813 1.00 96.75 90 GLU A O 1
ATOM 698 N N . PHE A 1 91 ? -16.521 14.409 -1.813 1.00 97.25 91 PHE A N 1
ATOM 699 C CA . PHE A 1 91 ? -17.640 13.496 -1.556 1.00 97.25 91 PHE A CA 1
ATOM 700 C C . PHE A 1 91 ? -17.791 13.127 -0.076 1.00 97.25 91 PHE A C 1
ATOM 702 O O . PHE A 1 91 ? -18.592 12.257 0.261 1.00 97.25 91 PHE A O 1
ATOM 709 N N . LYS A 1 92 ? -17.027 13.766 0.821 1.00 97.69 92 LYS A N 1
ATOM 710 C CA . LYS A 1 92 ? -16.978 13.462 2.263 1.00 97.69 92 LYS A CA 1
ATOM 711 C C . LYS A 1 92 ? -16.581 12.010 2.565 1.00 97.69 92 LYS A C 1
ATOM 713 O O . LYS A 1 92 ? -16.880 11.503 3.647 1.00 97.69 92 LYS A O 1
ATOM 718 N N . ILE A 1 93 ? -15.898 11.348 1.629 1.00 98.25 93 ILE A N 1
ATOM 719 C CA . ILE A 1 93 ? -15.385 9.990 1.808 1.00 98.25 93 ILE A CA 1
ATOM 720 C C . ILE A 1 93 ? -14.119 10.068 2.656 1.00 98.25 93 ILE A C 1
ATOM 722 O O . ILE A 1 93 ? -13.171 10.791 2.338 1.00 98.25 93 ILE A O 1
ATOM 726 N N . GLU A 1 94 ? -14.083 9.284 3.727 1.00 96.75 94 GLU A N 1
ATOM 727 C CA . GLU A 1 94 ? -12.939 9.219 4.630 1.00 96.75 94 GLU A CA 1
ATOM 728 C C . GLU A 1 94 ? -12.356 7.813 4.648 1.00 96.75 94 GLU A C 1
ATOM 730 O O . GLU A 1 94 ? -13.089 6.828 4.664 1.00 96.75 94 GLU A O 1
ATOM 735 N N . ILE A 1 95 ? -11.024 7.726 4.670 1.00 97.00 95 ILE A N 1
ATOM 736 C CA . ILE A 1 95 ? -10.298 6.456 4.694 1.00 97.00 95 ILE A CA 1
ATOM 737 C C . ILE A 1 95 ? -9.301 6.467 5.848 1.00 97.00 95 ILE A C 1
ATOM 739 O O . ILE A 1 95 ? -8.488 7.390 5.970 1.00 97.00 95 ILE A O 1
ATOM 743 N N . VAL A 1 96 ? -9.325 5.411 6.656 1.00 96.19 96 VAL A N 1
ATOM 744 C CA . VAL A 1 96 ? -8.333 5.135 7.698 1.00 96.19 96 VAL A CA 1
ATOM 745 C C . VAL A 1 96 ? -7.674 3.784 7.449 1.00 96.19 96 VAL A C 1
ATOM 747 O O . VAL A 1 96 ? -8.317 2.841 6.994 1.00 96.19 96 VAL A O 1
ATOM 750 N N . SER A 1 97 ? -6.385 3.701 7.761 1.00 96.75 97 SER A N 1
ATOM 751 C CA . SER A 1 97 ? -5.639 2.451 7.845 1.00 96.75 97 SER A CA 1
ATOM 752 C C . SER A 1 97 ? -5.150 2.251 9.271 1.00 96.75 97 SER A C 1
ATOM 754 O O . SER A 1 97 ? -4.729 3.219 9.909 1.00 96.75 97 SER A O 1
ATOM 756 N N . HIS A 1 98 ? -5.121 1.018 9.762 1.00 97.88 98 HIS A N 1
ATOM 757 C CA . HIS A 1 98 ? -4.438 0.692 11.017 1.00 97.88 98 HIS A CA 1
ATOM 758 C C . HIS A 1 98 ? -3.903 -0.739 11.009 1.00 97.88 98 HIS A C 1
ATOM 760 O O . HIS A 1 98 ? -4.420 -1.603 10.307 1.00 97.88 98 HIS A O 1
ATOM 766 N N . VAL A 1 99 ? -2.832 -0.974 11.758 1.00 98.19 99 VAL A N 1
ATOM 767 C CA . VAL A 1 99 ? -2.217 -2.297 11.892 1.00 98.19 99 VAL A CA 1
ATOM 768 C C . VAL A 1 99 ? -2.997 -3.118 12.913 1.00 98.19 99 VAL A C 1
ATOM 770 O O . VAL A 1 99 ? -3.182 -2.685 14.050 1.00 98.19 99 VAL A O 1
ATOM 773 N N . THR A 1 100 ? -3.422 -4.315 12.513 1.00 98.12 100 THR A N 1
ATOM 774 C CA . THR A 1 100 ? -4.184 -5.251 13.351 1.00 98.12 100 THR A CA 1
ATOM 775 C C . THR A 1 100 ? -3.334 -6.411 13.856 1.00 98.12 100 THR A C 1
ATOM 777 O O . THR A 1 100 ? -3.661 -6.987 14.893 1.00 98.12 100 THR A O 1
ATOM 780 N N . ARG A 1 101 ? -2.225 -6.744 13.181 1.00 98.38 101 ARG A N 1
ATOM 781 C CA . ARG A 1 101 ? -1.301 -7.806 13.604 1.00 98.38 101 ARG A CA 1
ATOM 782 C C . ARG A 1 101 ? 0.138 -7.523 13.177 1.00 98.38 101 ARG A C 1
ATOM 784 O O . ARG A 1 101 ? 0.353 -7.096 12.047 1.00 98.38 101 ARG A O 1
ATOM 791 N N . ILE A 1 102 ? 1.107 -7.840 14.034 1.00 98.31 102 ILE A N 1
ATOM 792 C CA . ILE A 1 102 ? 2.530 -7.990 13.676 1.00 98.31 102 ILE A CA 1
ATOM 793 C C . ILE A 1 102 ? 3.041 -9.264 14.345 1.00 98.31 102 ILE A C 1
ATOM 795 O O . ILE A 1 102 ? 2.841 -9.434 15.549 1.00 98.31 102 ILE A O 1
ATOM 799 N N . GLY A 1 103 ? 3.654 -10.162 13.568 1.00 96.56 103 GLY A N 1
ATOM 800 C CA . GLY A 1 103 ? 3.984 -11.508 14.045 1.00 96.56 103 GLY A CA 1
ATOM 801 C C . GLY A 1 103 ? 2.751 -12.197 14.643 1.00 96.56 103 GLY A C 1
ATOM 802 O O . GLY A 1 103 ? 1.683 -12.226 14.025 1.00 96.56 103 GLY A O 1
ATOM 803 N N . GLU A 1 104 ? 2.874 -12.686 15.875 1.00 96.06 104 GLU A N 1
ATOM 804 C CA . GLU A 1 104 ? 1.778 -13.329 16.616 1.00 96.06 104 GLU A CA 1
ATOM 805 C C . GLU A 1 104 ? 0.889 -12.340 17.396 1.00 96.06 104 GLU A C 1
ATOM 807 O O . GLU A 1 104 ? -0.192 -12.688 17.881 1.00 96.06 104 GLU A O 1
ATOM 812 N N . VAL A 1 105 ? 1.306 -11.078 17.527 1.00 98.06 105 VAL A N 1
ATOM 813 C CA . VAL A 1 105 ? 0.604 -10.091 18.353 1.00 98.06 105 VAL A CA 1
ATOM 814 C C . VAL A 1 105 ? -0.587 -9.517 17.593 1.00 98.06 105 VAL A C 1
ATOM 816 O O . VA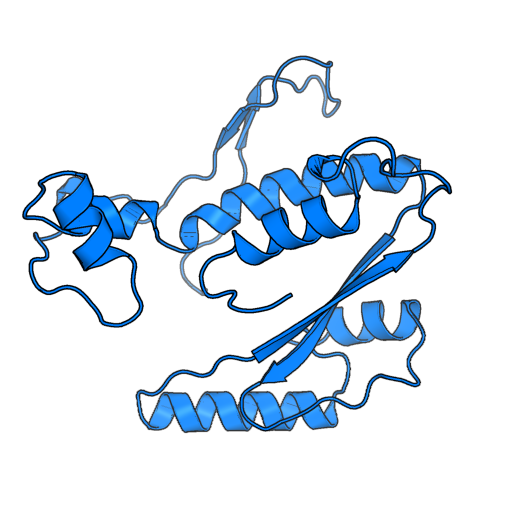L A 1 105 ? -0.418 -8.797 16.612 1.00 98.06 105 VAL A O 1
ATOM 819 N N . CYS A 1 106 ? -1.798 -9.778 18.090 1.00 98.00 106 CYS A N 1
ATOM 820 C CA . CYS A 1 106 ? -3.050 -9.271 17.524 1.00 98.00 106 CYS A CA 1
ATOM 821 C C . CYS A 1 106 ? -3.626 -8.105 18.345 1.00 98.00 106 CYS A C 1
ATOM 823 O O . CYS A 1 106 ? -3.694 -8.171 19.576 1.00 98.00 106 CYS A O 1
ATOM 825 N N . ALA A 1 107 ? -4.080 -7.057 17.661 1.00 97.50 107 ALA A N 1
ATOM 826 C CA . ALA A 1 107 ? -4.774 -5.916 18.249 1.00 97.50 107 ALA A CA 1
ATOM 827 C C . ALA A 1 107 ? -6.257 -6.219 18.508 1.00 97.50 107 ALA A C 1
ATOM 829 O O . ALA A 1 107 ? -6.899 -6.962 17.763 1.00 97.50 107 ALA A O 1
ATOM 830 N N . ARG A 1 108 ? -6.828 -5.606 19.551 1.00 96.12 108 ARG A N 1
ATOM 831 C CA . ARG A 1 108 ? -8.258 -5.707 19.880 1.00 96.12 108 ARG A CA 1
ATOM 832 C C . ARG A 1 108 ? -8.956 -4.380 19.615 1.00 96.12 108 ARG A C 1
ATOM 834 O O . ARG A 1 108 ? -9.022 -3.503 20.475 1.00 96.12 108 ARG A O 1
ATOM 841 N N . THR A 1 109 ? -9.483 -4.226 18.405 1.00 94.50 109 THR A N 1
ATOM 842 C CA . THR A 1 109 ? -10.012 -2.947 17.900 1.00 94.50 109 THR A CA 1
ATOM 843 C C . THR A 1 109 ? -11.498 -2.973 17.550 1.00 94.50 109 THR A C 1
ATOM 845 O O . THR A 1 109 ? -12.044 -1.936 17.195 1.00 94.50 109 THR A O 1
ATOM 848 N N . GLN A 1 110 ? -12.183 -4.109 17.716 1.00 90.50 110 GLN A N 1
ATOM 849 C CA . GLN A 1 110 ? -13.569 -4.332 17.270 1.00 90.50 110 GLN A CA 1
ATOM 850 C C . GLN A 1 110 ? -14.585 -3.375 17.913 1.00 90.50 110 GLN A C 1
ATOM 852 O O . GLN A 1 110 ? -15.631 -3.098 17.340 1.00 90.50 110 GLN A O 1
ATOM 857 N N . LYS A 1 111 ? -14.285 -2.864 19.113 1.00 92.44 111 LYS A N 1
ATOM 858 C CA . LYS A 1 111 ? -15.154 -1.929 19.849 1.00 92.44 111 LYS A CA 1
ATOM 859 C C . LYS A 1 111 ? -14.863 -0.456 19.547 1.00 92.44 111 LYS A C 1
ATOM 861 O O . LYS A 1 111 ? -15.488 0.417 20.144 1.00 92.44 111 LYS A O 1
ATOM 866 N N . LEU A 1 112 ? -13.873 -0.159 18.704 1.00 94.38 112 LEU A N 1
ATOM 867 C CA . LEU A 1 112 ? -13.485 1.214 18.402 1.00 94.38 112 LEU A CA 1
ATOM 868 C C . LEU A 1 112 ? -14.330 1.764 17.256 1.00 94.38 112 LEU A C 1
ATOM 870 O O . LEU A 1 112 ? -14.440 1.149 16.201 1.00 94.38 112 LEU A O 1
ATOM 874 N N . SER A 1 113 ? -14.876 2.964 17.437 1.00 96.38 113 SER A N 1
ATOM 875 C CA . SER A 1 113 ? -15.510 3.686 16.334 1.00 96.38 113 SER A CA 1
ATOM 876 C C . SER A 1 113 ? -14.474 4.143 15.302 1.00 96.38 113 SER A C 1
ATOM 878 O O . SER A 1 113 ? -13.293 4.305 15.620 1.00 96.38 113 SER A O 1
ATOM 880 N N . PHE A 1 114 ? -14.919 4.448 14.081 1.00 96.19 114 PHE A N 1
ATOM 881 C CA . PHE A 1 114 ? -14.064 4.986 13.013 1.00 96.19 114 PHE A CA 1
ATOM 882 C C . PHE A 1 114 ? -13.202 6.176 13.481 1.00 96.19 114 PHE A C 1
ATOM 884 O O . PHE A 1 114 ? -11.983 6.199 13.299 1.00 96.19 114 PHE A O 1
ATOM 891 N N . ASN A 1 115 ? -13.811 7.133 14.190 1.00 96.19 115 ASN A N 1
ATOM 892 C CA . ASN A 1 115 ? -13.107 8.297 14.736 1.00 96.19 115 ASN A CA 1
ATOM 893 C C . ASN A 1 115 ? -12.094 7.921 15.826 1.00 96.19 115 ASN A C 1
ATOM 895 O O . ASN A 1 115 ? -11.038 8.548 15.951 1.00 96.19 115 ASN A O 1
ATOM 899 N N . GLN A 1 116 ? -12.387 6.899 16.632 1.00 96.50 116 GLN A N 1
ATOM 900 C CA . GLN A 1 116 ? -11.433 6.390 17.614 1.00 96.50 116 GLN A CA 1
ATOM 901 C C . GLN A 1 116 ? -10.253 5.695 16.931 1.00 96.50 116 GLN A C 1
ATOM 903 O O . GLN A 1 116 ? -9.120 5.986 17.311 1.00 96.50 116 GLN A O 1
ATOM 908 N N . LEU A 1 117 ? -10.497 4.859 15.916 1.00 96.81 117 LEU A N 1
ATOM 909 C CA . LEU A 1 117 ? -9.455 4.218 15.108 1.00 96.81 117 LEU A CA 1
ATOM 910 C C . LEU A 1 117 ? -8.532 5.265 14.490 1.00 96.81 117 LEU A C 1
ATOM 912 O O . LEU A 1 117 ? -7.334 5.255 14.762 1.00 96.81 117 LEU A O 1
ATOM 916 N N . ARG A 1 118 ? -9.095 6.242 13.771 1.00 95.69 118 ARG A N 1
ATOM 917 C CA . ARG A 1 118 ? -8.341 7.328 13.129 1.00 95.69 118 ARG A CA 1
ATOM 918 C C . ARG A 1 118 ? -7.454 8.083 14.110 1.00 95.69 118 ARG A C 1
ATOM 920 O O . ARG A 1 118 ? -6.263 8.247 13.861 1.00 95.69 118 ARG A O 1
ATOM 927 N N . ARG A 1 119 ? -8.012 8.536 15.237 1.00 97.00 119 ARG A N 1
ATOM 928 C CA . ARG A 1 119 ? -7.245 9.313 16.224 1.00 97.00 119 ARG A CA 1
ATOM 929 C C . ARG A 1 119 ? -6.180 8.481 16.933 1.00 97.00 119 ARG A C 1
ATOM 931 O O . ARG A 1 119 ? -5.127 9.024 17.252 1.00 97.00 119 ARG A O 1
ATOM 938 N N . LYS A 1 120 ? -6.461 7.213 17.250 1.00 96.81 120 LYS A N 1
ATOM 939 C CA . LYS A 1 120 ? -5.523 6.349 17.983 1.00 96.81 120 LYS A CA 1
ATOM 940 C C . LYS A 1 120 ? -4.399 5.848 17.079 1.00 96.81 120 LYS A C 1
ATOM 942 O O . LYS A 1 120 ? -3.243 5.965 17.471 1.00 96.81 120 LYS A O 1
ATOM 947 N N . ALA A 1 121 ? -4.721 5.381 15.872 1.00 95.62 121 ALA A N 1
ATOM 948 C CA . ALA A 1 121 ? -3.737 4.914 14.898 1.00 95.62 121 ALA A CA 1
ATOM 949 C C . ALA A 1 121 ? -2.759 6.032 14.503 1.00 95.62 121 ALA A C 1
ATOM 951 O O . ALA A 1 121 ? -1.553 5.835 14.590 1.00 95.62 121 ALA A O 1
ATOM 952 N N . ALA A 1 122 ? -3.256 7.246 14.224 1.00 93.50 122 ALA A N 1
ATOM 953 C CA . ALA A 1 122 ? -2.411 8.389 13.858 1.00 93.50 122 ALA A CA 1
ATOM 954 C C . ALA A 1 122 ? -1.419 8.830 14.956 1.00 93.50 122 ALA A C 1
ATOM 956 O O . ALA A 1 122 ? -0.422 9.479 14.654 1.00 93.50 122 ALA A O 1
ATOM 957 N N . LYS A 1 123 ? -1.684 8.502 16.229 1.00 94.25 123 LYS A N 1
ATOM 958 C CA . LYS A 1 123 ? -0.776 8.781 17.358 1.00 94.25 123 LYS A CA 1
ATOM 959 C C . LYS A 1 123 ? 0.237 7.659 17.607 1.00 94.25 123 LYS A C 1
ATOM 961 O O . LYS A 1 123 ? 1.127 7.823 18.436 1.00 94.25 123 LYS A O 1
ATOM 966 N N . SER A 1 124 ? 0.076 6.516 16.949 1.00 94.94 124 SER A N 1
ATOM 967 C CA . SER A 1 124 ? 0.905 5.329 17.127 1.00 94.94 124 SER A CA 1
ATOM 968 C C . SER A 1 124 ? 2.057 5.328 16.127 1.00 94.94 124 SER A C 1
ATOM 970 O O . SER A 1 124 ? 1.847 5.528 14.934 1.00 94.94 124 SER A O 1
ATOM 972 N N . CYS A 1 125 ? 3.278 5.050 16.589 1.00 92.94 125 CYS A N 1
ATOM 973 C CA . CYS A 1 125 ? 4.463 4.982 15.725 1.00 92.94 125 CYS A CA 1
ATOM 974 C C . CYS A 1 125 ? 4.416 3.828 14.710 1.00 92.94 125 CYS A C 1
ATOM 976 O O . CYS A 1 125 ? 5.072 3.898 13.675 1.00 92.94 125 CYS A O 1
ATOM 978 N N . ILE A 1 126 ? 3.620 2.797 14.994 1.00 94.81 126 ILE A N 1
ATOM 979 C CA . ILE A 1 126 ? 3.384 1.641 14.119 1.00 94.81 126 ILE A CA 1
ATOM 980 C C . ILE A 1 126 ? 1.961 1.634 13.547 1.00 94.81 126 ILE A C 1
ATOM 982 O O . ILE A 1 126 ? 1.484 0.610 13.071 1.00 94.81 126 ILE A O 1
ATOM 986 N N . ASN A 1 127 ? 1.247 2.762 13.640 1.00 97.00 127 ASN A N 1
ATOM 987 C CA . ASN A 1 127 ? -0.113 2.915 13.132 1.00 97.00 127 ASN A CA 1
ATOM 988 C C . ASN A 1 127 ? -1.122 1.873 13.682 1.00 97.00 127 ASN A C 1
ATOM 990 O O . ASN A 1 127 ? -2.070 1.497 13.000 1.00 97.00 127 ASN A O 1
ATOM 994 N N . CYS A 1 128 ? -0.932 1.392 14.915 1.00 97.69 128 CYS A N 1
ATOM 995 C CA . CYS A 1 128 ? -1.850 0.472 15.601 1.00 97.69 128 CYS A CA 1
ATOM 996 C C . CYS A 1 128 ? -2.787 1.245 16.543 1.00 97.69 128 CYS A C 1
ATOM 998 O O . CYS A 1 128 ? -2.326 2.057 17.349 1.00 97.69 128 CYS A O 1
ATOM 1000 N N . ALA A 1 129 ? -4.100 1.002 16.456 1.00 97.38 129 ALA A N 1
ATOM 1001 C CA . ALA A 1 129 ? -5.104 1.701 17.266 1.00 97.38 129 ALA A CA 1
ATOM 1002 C C . ALA A 1 129 ? -5.271 1.139 18.696 1.00 97.38 129 ALA A C 1
ATOM 1004 O O . ALA A 1 129 ? -5.931 1.764 19.533 1.00 97.38 129 ALA A O 1
ATOM 1005 N N . ASP A 1 130 ? -4.668 -0.013 18.994 1.00 97.56 130 ASP A N 1
ATOM 1006 C CA . ASP A 1 130 ? -4.605 -0.615 20.326 1.00 97.56 130 ASP A CA 1
ATOM 1007 C C . ASP A 1 130 ? -3.239 -0.317 20.960 1.00 97.56 130 ASP A C 1
ATOM 1009 O O . ASP A 1 130 ? -2.203 -0.795 20.504 1.00 97.56 130 ASP A O 1
ATOM 1013 N N . LYS A 1 131 ? -3.227 0.486 22.031 1.00 96.25 131 LYS A N 1
ATOM 1014 C CA . LYS A 1 131 ? -1.985 0.913 22.693 1.00 96.25 131 LYS A CA 1
ATOM 1015 C C . LYS A 1 131 ? -1.235 -0.260 23.337 1.00 96.25 131 LYS A C 1
ATOM 1017 O O . LYS A 1 131 ? -0.007 -0.262 23.333 1.00 96.25 131 LYS A O 1
ATOM 1022 N N . VAL A 1 132 ? -1.957 -1.233 23.895 1.00 96.94 132 VAL A N 1
ATOM 1023 C CA . VAL A 1 132 ? -1.360 -2.366 24.617 1.00 96.94 132 VAL A CA 1
ATOM 1024 C C . VAL A 1 132 ? -0.786 -3.361 23.621 1.00 96.94 132 VAL A C 1
ATOM 1026 O O . VAL A 1 132 ? 0.381 -3.737 23.729 1.00 96.94 132 VAL A O 1
ATOM 1029 N N . ALA A 1 133 ? -1.575 -3.741 22.613 1.00 97.44 133 ALA A N 1
ATOM 1030 C CA . ALA A 1 133 ? -1.075 -4.592 21.541 1.00 97.44 133 ALA A CA 1
ATOM 1031 C C . ALA A 1 133 ? 0.059 -3.901 20.778 1.00 97.44 133 ALA A C 1
ATOM 1033 O O . ALA A 1 133 ? 1.055 -4.542 20.476 1.00 97.44 133 ALA A O 1
ATOM 1034 N N . GLY A 1 134 ? -0.033 -2.589 20.548 1.00 97.25 134 GLY A N 1
ATOM 1035 C CA . GLY A 1 134 ? 1.002 -1.845 19.846 1.00 97.25 134 GLY A CA 1
ATOM 1036 C C . GLY A 1 134 ? 2.357 -1.855 20.560 1.00 97.25 134 GLY A C 1
ATOM 1037 O O . GLY A 1 134 ? 3.377 -2.067 19.916 1.00 97.25 134 GLY A O 1
ATOM 1038 N N . ALA A 1 135 ? 2.382 -1.720 21.890 1.00 97.56 135 ALA A N 1
ATOM 1039 C CA . ALA A 1 135 ? 3.620 -1.858 22.662 1.00 97.56 135 ALA A CA 1
ATOM 1040 C C . ALA A 1 135 ? 4.218 -3.272 22.550 1.00 97.56 135 ALA A C 1
ATOM 1042 O O . ALA A 1 135 ? 5.426 -3.425 22.380 1.00 97.56 135 ALA A O 1
ATOM 1043 N N . ARG A 1 136 ? 3.368 -4.307 22.573 1.00 98.06 136 ARG A N 1
ATOM 1044 C CA . ARG A 1 136 ? 3.793 -5.701 22.370 1.00 98.06 136 ARG A CA 1
ATOM 1045 C C . ARG A 1 136 ? 4.311 -5.956 20.952 1.00 98.06 136 ARG A C 1
ATOM 1047 O O . ARG A 1 136 ? 5.294 -6.665 20.796 1.00 98.06 136 ARG A O 1
ATOM 1054 N N . MET A 1 137 ? 3.686 -5.363 19.935 1.00 98.31 137 MET A N 1
ATOM 1055 C CA . MET A 1 137 ? 4.145 -5.436 18.545 1.00 98.31 137 MET A CA 1
ATOM 1056 C C . MET A 1 137 ? 5.531 -4.802 18.383 1.00 98.31 137 MET A C 1
ATOM 1058 O O . MET A 1 137 ? 6.370 -5.364 17.693 1.00 98.31 137 MET A O 1
ATOM 1062 N N . VAL A 1 138 ? 5.792 -3.659 19.031 1.00 97.75 138 VAL A N 1
ATOM 1063 C CA . VAL A 1 138 ? 7.124 -3.025 19.020 1.00 97.75 138 VAL A CA 1
ATOM 1064 C C . VAL A 1 138 ? 8.169 -3.934 19.668 1.00 97.75 138 VAL A C 1
ATOM 1066 O O . VAL A 1 138 ? 9.213 -4.160 19.068 1.00 97.75 138 VAL A O 1
ATOM 1069 N N . ALA A 1 139 ? 7.865 -4.516 20.832 1.00 97.50 139 ALA A N 1
ATOM 1070 C CA . ALA A 1 139 ? 8.771 -5.461 21.486 1.00 97.50 139 ALA A CA 1
ATOM 1071 C C . ALA A 1 139 ? 9.082 -6.681 20.599 1.00 97.50 139 ALA A C 1
ATOM 1073 O O . ALA A 1 139 ? 10.221 -7.135 20.540 1.00 97.50 139 ALA A O 1
ATOM 1074 N N . GLU A 1 140 ? 8.083 -7.180 19.870 1.00 97.44 140 GLU A N 1
ATOM 1075 C CA . GLU A 1 140 ? 8.245 -8.298 18.942 1.00 97.44 140 GLU A CA 1
ATOM 1076 C C . GLU A 1 140 ? 9.102 -7.923 17.718 1.00 97.44 140 GLU A C 1
ATOM 1078 O O . GLU A 1 140 ? 9.968 -8.696 17.309 1.00 97.44 140 GLU A O 1
ATOM 1083 N N . ILE A 1 141 ? 8.947 -6.702 17.189 1.00 97.38 141 ILE A N 1
ATOM 1084 C CA . ILE A 1 141 ? 9.830 -6.150 16.147 1.00 97.38 141 ILE A CA 1
ATOM 1085 C C . ILE A 1 141 ? 11.275 -6.065 16.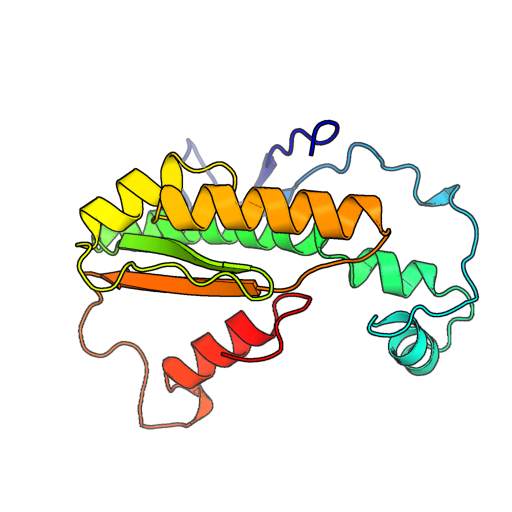645 1.00 97.38 141 ILE A C 1
ATOM 1087 O O . ILE A 1 141 ? 12.191 -6.477 15.933 1.00 97.38 141 ILE A O 1
ATOM 1091 N N . ASP A 1 142 ? 11.493 -5.541 17.852 1.00 97.06 142 ASP A N 1
ATOM 1092 C CA . ASP A 1 142 ? 12.835 -5.400 18.423 1.00 97.06 142 ASP A CA 1
ATOM 1093 C C . ASP A 1 142 ? 13.488 -6.768 18.669 1.00 97.06 142 ASP A C 1
ATOM 1095 O O . ASP A 1 142 ? 14.679 -6.939 18.393 1.00 97.06 142 ASP A O 1
ATOM 1099 N N . ARG A 1 143 ? 12.705 -7.768 19.098 1.00 97.38 143 ARG A N 1
ATOM 1100 C CA . ARG A 1 143 ? 13.152 -9.159 19.248 1.00 97.38 143 ARG A CA 1
ATOM 1101 C C . ARG A 1 143 ? 13.606 -9.754 17.915 1.00 97.38 143 ARG A C 1
ATOM 1103 O O . ARG A 1 143 ? 14.726 -10.254 17.837 1.00 97.38 143 ARG A O 1
ATOM 1110 N N . ALA A 1 144 ? 12.771 -9.681 16.875 1.00 97.38 144 ALA A N 1
ATOM 1111 C CA . ALA A 1 144 ? 13.109 -10.197 15.546 1.00 97.38 144 ALA A CA 1
ATOM 1112 C C . ALA A 1 144 ? 14.345 -9.492 14.971 1.00 97.38 144 ALA A C 1
ATOM 1114 O O . ALA A 1 144 ? 15.279 -10.140 14.502 1.00 97.38 144 ALA A O 1
ATOM 1115 N N . LYS A 1 145 ? 14.418 -8.165 15.122 1.00 96.75 145 LYS A N 1
ATOM 1116 C CA . LYS A 1 145 ? 15.582 -7.374 14.716 1.00 96.75 145 LYS A CA 1
ATOM 1117 C C . LYS A 1 145 ? 16.865 -7.818 15.424 1.00 96.75 145 LYS A C 1
ATOM 1119 O O . LYS A 1 145 ? 17.903 -7.904 14.773 1.00 96.75 145 LYS A O 1
ATOM 1124 N N . GLY A 1 146 ? 16.810 -8.104 16.727 1.00 97.06 146 GLY A N 1
ATOM 1125 C CA . GLY A 1 146 ? 17.952 -8.618 17.493 1.00 97.06 146 GLY A CA 1
ATOM 1126 C C . GLY A 1 146 ? 18.453 -9.986 17.013 1.00 97.06 146 GLY A C 1
ATOM 1127 O O . GLY A 1 146 ? 19.620 -10.307 17.209 1.00 97.06 146 GLY A O 1
ATOM 1128 N N . GLN A 1 147 ? 17.594 -10.760 16.347 1.00 97.19 147 GLN A N 1
ATOM 1129 C CA . GLN A 1 147 ? 17.905 -12.071 15.767 1.00 97.19 147 GLN A CA 1
ATOM 1130 C C . GLN A 1 147 ? 18.294 -11.999 14.280 1.00 97.19 147 GLN A C 1
ATOM 1132 O O . GLN A 1 147 ? 18.605 -13.025 13.684 1.00 97.19 147 GLN A O 1
ATOM 1137 N N . GLY A 1 148 ? 18.282 -10.807 13.672 1.00 96.12 148 GLY A N 1
ATOM 1138 C CA . GLY A 1 148 ? 18.484 -10.654 12.228 1.00 96.12 148 GLY A CA 1
ATOM 1139 C C . GLY A 1 148 ? 17.313 -11.176 11.388 1.00 96.12 148 GLY A C 1
ATOM 1140 O O . GLY A 1 148 ? 17.494 -11.446 10.204 1.00 96.12 148 GLY A O 1
ATOM 1141 N N . ASP A 1 149 ? 16.133 -11.313 11.992 1.00 97.12 149 ASP A N 1
ATOM 1142 C CA . ASP A 1 149 ? 14.918 -11.808 11.352 1.00 97.12 149 ASP A CA 1
ATOM 1143 C C . ASP A 1 149 ? 13.969 -10.653 10.972 1.00 97.12 149 ASP A C 1
ATOM 1145 O O . ASP A 1 149 ? 14.155 -9.490 11.351 1.00 97.12 149 ASP A O 1
ATOM 1149 N N . SER A 1 150 ? 12.932 -10.970 10.204 1.00 96.00 150 SER A N 1
ATOM 1150 C CA . SER A 1 150 ? 11.908 -10.039 9.743 1.00 96.00 150 SER A CA 1
ATOM 1151 C C . SER A 1 150 ? 10.511 -10.526 10.110 1.00 96.00 150 SER A C 1
ATOM 1153 O O . SER A 1 150 ? 10.262 -11.717 10.262 1.00 96.00 150 SER A O 1
ATOM 1155 N N . LEU A 1 151 ? 9.570 -9.592 10.238 1.00 97.38 151 LEU A N 1
ATOM 1156 C CA . LEU A 1 151 ? 8.183 -9.908 10.558 1.00 97.38 151 LEU A CA 1
ATOM 1157 C C . LEU A 1 151 ? 7.245 -9.346 9.501 1.00 97.38 151 LEU A C 1
ATOM 1159 O O . LEU A 1 151 ? 7.387 -8.208 9.052 1.00 97.38 151 LEU A O 1
ATOM 1163 N N . GLY A 1 152 ? 6.243 -10.148 9.158 1.00 97.25 152 GLY A N 1
ATOM 1164 C CA . GLY A 1 152 ? 5.056 -9.686 8.457 1.00 97.25 152 GLY A CA 1
ATOM 1165 C C . GLY A 1 152 ? 3.995 -9.147 9.418 1.00 97.25 152 GLY A C 1
ATOM 1166 O O . GLY A 1 152 ? 4.167 -9.080 10.639 1.00 97.25 152 GLY A O 1
ATOM 1167 N N . GLY A 1 153 ? 2.843 -8.805 8.855 1.00 97.56 153 GLY A N 1
ATOM 1168 C CA . GLY A 1 153 ? 1.714 -8.318 9.627 1.00 97.56 153 GLY A CA 1
ATOM 1169 C C . GLY A 1 153 ? 0.422 -8.300 8.830 1.00 97.56 153 GLY A C 1
ATOM 1170 O O . GLY A 1 153 ? 0.355 -8.778 7.700 1.00 97.56 153 GLY A O 1
ATOM 1171 N N . VAL A 1 154 ? -0.611 -7.749 9.452 1.00 98.31 154 VAL A N 1
ATOM 1172 C CA . VAL A 1 154 ? -1.910 -7.482 8.838 1.00 98.31 154 VAL A CA 1
ATOM 1173 C C . VAL A 1 154 ? -2.286 -6.049 9.169 1.00 98.31 154 VAL A C 1
ATOM 1175 O O . VAL A 1 154 ? -2.114 -5.590 10.302 1.00 98.31 154 VAL A O 1
ATOM 1178 N N . PHE A 1 155 ? -2.796 -5.343 8.171 1.00 97.75 155 PHE A N 1
ATOM 1179 C CA . PHE A 1 155 ? -3.404 -4.036 8.340 1.00 97.75 155 PHE A CA 1
ATOM 1180 C C . PHE A 1 155 ? -4.812 -4.065 7.763 1.00 97.75 155 PHE A C 1
ATOM 1182 O O . PHE A 1 155 ? -5.122 -4.847 6.870 1.00 97.75 155 PHE A O 1
ATOM 1189 N N . GLU A 1 156 ? -5.659 -3.200 8.292 1.00 97.69 156 GLU A N 1
ATOM 1190 C CA . GLU A 1 156 ? -7.038 -3.036 7.864 1.00 97.69 156 GLU A CA 1
ATOM 1191 C C . GLU A 1 156 ? -7.218 -1.636 7.281 1.00 97.69 156 GLU A C 1
ATOM 1193 O O . GLU A 1 156 ? -6.658 -0.655 7.786 1.00 97.69 156 GLU A O 1
ATOM 1198 N N . LEU A 1 157 ? -8.003 -1.561 6.209 1.00 97.31 157 LEU A N 1
ATOM 1199 C CA . LEU A 1 157 ? -8.438 -0.327 5.572 1.00 97.31 157 LEU A CA 1
ATOM 1200 C C . LEU A 1 157 ? -9.946 -0.196 5.748 1.00 97.31 157 LEU A C 1
ATOM 1202 O O . LEU A 1 157 ? -10.688 -1.121 5.432 1.00 97.31 157 LEU A O 1
ATOM 1206 N N . ILE A 1 158 ? -10.400 0.967 6.205 1.00 97.38 158 ILE A N 1
ATOM 1207 C CA . ILE A 1 158 ? -11.823 1.265 6.358 1.00 97.38 158 ILE A CA 1
ATOM 1208 C C . ILE A 1 158 ? -12.116 2.557 5.610 1.00 97.38 158 ILE A C 1
ATOM 1210 O O . ILE A 1 158 ? -11.492 3.586 5.883 1.00 97.38 158 ILE A O 1
ATOM 1214 N N . ALA A 1 159 ? -13.076 2.497 4.692 1.00 97.12 159 ALA A N 1
ATOM 1215 C CA . ALA A 1 159 ? -13.621 3.647 3.986 1.00 97.12 159 ALA A CA 1
ATOM 1216 C C . ALA A 1 159 ? -15.081 3.865 4.407 1.00 97.12 159 ALA A C 1
ATOM 1218 O O . ALA A 1 159 ? -15.864 2.917 4.435 1.00 97.12 159 ALA A O 1
ATOM 1219 N N . VAL A 1 160 ? -15.448 5.102 4.735 1.00 97.62 160 VAL A N 1
ATOM 1220 C CA . VAL A 1 160 ? -16.811 5.483 5.145 1.00 97.62 160 VAL A CA 1
ATOM 1221 C C . VAL A 1 160 ? -17.379 6.558 4.223 1.00 97.62 160 VAL A C 1
ATOM 1223 O O . VAL A 1 160 ? -16.631 7.223 3.506 1.00 97.62 160 VAL A O 1
ATOM 1226 N N . ASN A 1 161 ? -18.705 6.724 4.256 1.00 97.31 161 ASN A N 1
ATOM 1227 C CA . ASN A 1 161 ? -19.466 7.666 3.422 1.00 97.31 161 ASN A CA 1
ATOM 1228 C C . ASN A 1 161 ? -19.343 7.407 1.910 1.00 97.31 161 ASN A C 1
ATOM 1230 O O . ASN A 1 161 ? -19.441 8.330 1.105 1.00 97.31 161 ASN A O 1
ATOM 1234 N N . LEU A 1 162 ? -19.122 6.150 1.514 1.00 97.50 162 LEU A N 1
ATOM 1235 C CA . LEU A 1 162 ? -19.102 5.765 0.106 1.00 97.50 162 LEU A CA 1
ATOM 1236 C C . LEU A 1 162 ? -20.502 5.930 -0.514 1.00 97.50 162 LEU A C 1
ATOM 1238 O O . LEU A 1 162 ? -21.482 5.485 0.089 1.00 97.50 162 LEU A O 1
ATOM 1242 N N . PRO A 1 163 ? -20.619 6.519 -1.717 1.00 96.31 163 PRO A N 1
ATOM 1243 C CA . PRO A 1 163 ? -21.881 6.551 -2.437 1.00 96.31 163 PRO A CA 1
ATOM 1244 C C . PRO A 1 163 ? -22.304 5.138 -2.853 1.00 96.31 163 PRO A C 1
ATOM 1246 O O . PRO A 1 163 ? -21.481 4.293 -3.217 1.00 96.31 163 PRO A O 1
ATOM 1249 N N . VAL A 1 164 ? -23.613 4.892 -2.821 1.00 97.56 164 VAL A N 1
ATOM 1250 C CA . VAL A 1 164 ? -24.199 3.626 -3.271 1.00 97.56 164 VAL A CA 1
ATOM 1251 C C . VAL A 1 164 ? -23.998 3.479 -4.781 1.00 97.56 164 VAL A C 1
ATOM 1253 O O . VAL A 1 164 ? -24.169 4.436 -5.532 1.00 97.56 164 VAL A O 1
ATOM 1256 N N . GLY A 1 165 ? -23.654 2.268 -5.227 1.00 96.38 165 GLY A N 1
ATOM 1257 C CA . GLY A 1 165 ? -23.535 1.942 -6.652 1.00 96.38 165 GLY A CA 1
ATOM 1258 C C . GLY A 1 165 ? -22.127 2.056 -7.243 1.00 96.38 165 GLY A C 1
ATOM 1259 O O . GLY A 1 165 ? -21.981 1.959 -8.457 1.00 96.38 165 GLY A O 1
ATOM 1260 N N . LEU A 1 166 ? -21.081 2.232 -6.427 1.00 97.38 166 LEU A N 1
ATOM 1261 C CA . LEU A 1 166 ? -19.701 2.130 -6.914 1.00 97.38 166 LEU A CA 1
ATOM 1262 C C . LEU A 1 166 ? -19.354 0.695 -7.340 1.00 97.38 166 LEU A C 1
ATOM 1264 O O . LEU A 1 166 ? -19.582 -0.266 -6.608 1.00 97.38 166 LEU A O 1
ATOM 1268 N N . GLY A 1 167 ? -18.728 0.574 -8.512 1.00 97.19 167 GLY A N 1
ATOM 1269 C CA . GLY A 1 167 ? -18.467 -0.711 -9.161 1.00 97.19 167 GLY A CA 1
ATOM 1270 C C . GLY A 1 167 ? -19.630 -1.159 -10.048 1.00 97.19 167 GLY A C 1
ATOM 1271 O O . GLY A 1 167 ? -20.559 -0.407 -10.323 1.00 97.19 167 GLY A O 1
ATOM 1272 N N . SER A 1 168 ? -19.561 -2.384 -10.564 1.00 98.12 168 SER A N 1
ATOM 1273 C CA . SER A 1 168 ? -20.626 -2.957 -11.386 1.00 98.12 168 SER A CA 1
ATOM 1274 C C . SER A 1 168 ? -20.631 -4.478 -11.308 1.00 98.12 168 SER A C 1
ATOM 1276 O O . SER A 1 168 ? -19.577 -5.109 -11.339 1.00 98.12 168 SER A O 1
ATOM 1278 N N . PHE A 1 169 ? -21.826 -5.069 -11.266 1.00 97.50 169 PHE A N 1
ATOM 1279 C CA . PHE A 1 169 ? -22.016 -6.517 -11.372 1.00 97.50 169 PHE A CA 1
ATOM 1280 C C . PHE A 1 169 ? -21.949 -7.020 -12.823 1.00 97.50 169 PHE A C 1
ATOM 1282 O O . PHE A 1 169 ? -21.763 -8.215 -13.038 1.00 97.50 169 PHE A O 1
ATOM 1289 N N . ALA A 1 170 ? -22.082 -6.120 -13.806 1.00 97.75 170 ALA A N 1
ATOM 1290 C CA . ALA A 1 170 ? -22.255 -6.463 -15.219 1.00 97.75 170 ALA A CA 1
ATOM 1291 C C . ALA A 1 170 ? -21.025 -7.139 -15.843 1.00 97.75 170 ALA A C 1
ATOM 1293 O O . ALA A 1 170 ? -21.150 -7.864 -16.823 1.00 97.75 170 ALA A O 1
ATOM 1294 N N . HIS A 1 171 ? -19.834 -6.900 -15.289 1.00 97.94 171 HIS A N 1
ATOM 1295 C CA . HIS A 1 171 ? -18.606 -7.553 -15.725 1.00 97.94 171 HIS A CA 1
ATOM 1296 C C . HIS A 1 171 ? -17.697 -7.810 -14.525 1.00 97.94 171 HIS A C 1
ATOM 1298 O O . HIS A 1 171 ? -17.561 -6.946 -13.659 1.00 97.94 171 HIS A O 1
ATOM 1304 N N . TRP A 1 172 ? -17.051 -8.975 -14.480 1.00 96.50 172 TRP A N 1
ATOM 1305 C CA . TRP A 1 172 ? -16.261 -9.419 -13.327 1.00 96.50 172 TRP A CA 1
ATOM 1306 C C . TRP A 1 172 ? -15.120 -8.445 -12.971 1.00 96.50 172 TRP A C 1
ATOM 1308 O O . TRP A 1 172 ? -14.960 -8.103 -11.805 1.00 96.50 172 TRP A O 1
ATOM 1318 N N . GLU A 1 173 ? -14.425 -7.877 -13.964 1.00 96.19 173 GLU A N 1
ATOM 1319 C CA . GLU A 1 173 ? -13.380 -6.849 -13.760 1.00 96.19 173 GLU A CA 1
ATOM 1320 C C . GLU A 1 173 ? -13.891 -5.494 -13.243 1.00 96.19 173 GLU A C 1
ATOM 1322 O O . GLU A 1 173 ? -13.109 -4.635 -12.826 1.00 96.19 173 GLU A O 1
ATOM 1327 N N . ARG A 1 174 ? -15.199 -5.237 -13.339 1.00 97.06 174 ARG A N 1
ATOM 1328 C CA . ARG A 1 174 ? -15.815 -3.983 -12.880 1.00 97.06 174 ARG A CA 1
ATOM 1329 C C . ARG A 1 174 ? -16.358 -4.092 -11.459 1.00 97.06 174 ARG A C 1
ATOM 1331 O O . ARG A 1 174 ? -16.776 -3.071 -10.908 1.00 97.06 174 ARG A O 1
ATOM 1338 N N . ARG A 1 175 ? -16.328 -5.283 -10.855 1.00 98.31 175 ARG A N 1
ATOM 1339 C CA . ARG A 1 175 ? -16.675 -5.465 -9.445 1.00 98.31 175 ARG A CA 1
ATOM 1340 C C . ARG A 1 175 ? -15.650 -4.733 -8.579 1.00 98.31 175 ARG A C 1
ATOM 1342 O O . ARG A 1 175 ? -14.447 -4.763 -8.852 1.00 98.31 175 ARG A O 1
ATOM 1349 N N . LEU A 1 176 ? -16.138 -3.984 -7.593 1.00 97.94 176 LEU A N 1
ATOM 1350 C CA . LEU A 1 176 ? -15.297 -3.070 -6.820 1.00 97.94 176 LEU A CA 1
ATOM 1351 C C . LEU A 1 176 ? -14.285 -3.825 -5.952 1.00 97.94 176 LEU A C 1
ATOM 1353 O O . LEU A 1 176 ? -13.116 -3.456 -5.920 1.00 97.94 176 LEU A O 1
ATOM 1357 N N . ASP A 1 177 ? -14.728 -4.896 -5.304 1.00 97.56 177 ASP A N 1
ATOM 1358 C CA . ASP A 1 177 ? -13.902 -5.835 -4.546 1.00 97.56 177 ASP A CA 1
ATOM 1359 C C . ASP A 1 177 ? -12.774 -6.419 -5.405 1.00 97.56 177 ASP A C 1
ATOM 1361 O O . ASP A 1 177 ? -11.616 -6.309 -5.024 1.00 97.56 177 ASP A O 1
ATOM 1365 N N . ALA A 1 178 ? -13.066 -6.905 -6.615 1.00 98.00 178 ALA A N 1
ATOM 1366 C CA . ALA A 1 178 ? -12.047 -7.425 -7.529 1.00 98.00 178 ALA A CA 1
ATOM 1367 C C . ALA A 1 178 ? -10.965 -6.377 -7.858 1.00 98.00 178 ALA A C 1
ATOM 1369 O O . ALA A 1 178 ? -9.767 -6.672 -7.827 1.00 98.00 178 ALA A O 1
ATOM 1370 N N . ARG A 1 179 ? -11.368 -5.126 -8.121 1.00 97.69 179 ARG A N 1
ATOM 1371 C CA . ARG A 1 179 ? -10.438 -4.013 -8.393 1.00 97.69 179 ARG A CA 1
ATOM 1372 C C . ARG A 1 179 ? -9.613 -3.618 -7.172 1.00 97.69 179 ARG A C 1
ATOM 1374 O O . ARG A 1 179 ? -8.423 -3.319 -7.308 1.00 97.69 179 ARG A O 1
ATOM 1381 N N . LEU A 1 180 ? -10.228 -3.609 -5.991 1.00 97.56 180 LEU A N 1
ATOM 1382 C CA . LEU A 1 180 ? -9.543 -3.332 -4.731 1.00 97.56 180 LEU A CA 1
ATOM 1383 C C . LEU A 1 180 ? -8.537 -4.438 -4.412 1.00 97.56 180 LEU A C 1
ATOM 1385 O O . LEU A 1 180 ? -7.383 -4.126 -4.130 1.00 97.56 180 LEU A O 1
ATOM 1389 N N . SER A 1 181 ? -8.923 -5.707 -4.547 1.00 98.00 181 SER A N 1
ATOM 1390 C CA . SER A 1 181 ? -8.042 -6.857 -4.343 1.00 98.00 181 SER A CA 1
ATOM 1391 C C . SER A 1 181 ? -6.850 -6.831 -5.289 1.00 98.00 181 SER A C 1
ATOM 1393 O O . SER A 1 181 ? -5.722 -6.968 -4.827 1.00 98.00 181 SER A O 1
ATOM 1395 N N . ALA A 1 182 ? -7.055 -6.570 -6.584 1.00 97.88 182 ALA A N 1
ATOM 1396 C CA . ALA A 1 182 ? -5.952 -6.425 -7.535 1.00 97.88 182 ALA A CA 1
ATOM 1397 C C . ALA A 1 182 ? -4.998 -5.285 -7.136 1.00 97.88 182 ALA A C 1
ATOM 1399 O O . ALA A 1 182 ? -3.778 -5.456 -7.124 1.00 97.88 182 ALA A O 1
ATOM 1400 N N . SER A 1 183 ? -5.551 -4.133 -6.747 1.00 97.00 183 SER A N 1
ATOM 1401 C CA . SER A 1 183 ? -4.763 -2.969 -6.333 1.00 97.00 183 SER A CA 1
ATOM 1402 C C . SER A 1 183 ? -3.956 -3.242 -5.059 1.00 97.00 183 SER A C 1
ATOM 1404 O O . SER A 1 183 ? -2.771 -2.914 -5.008 1.00 97.00 183 SER A O 1
ATOM 1406 N N . LEU A 1 184 ? -4.560 -3.878 -4.053 1.00 97.69 184 LEU A N 1
ATOM 1407 C CA . LEU A 1 184 ? -3.916 -4.205 -2.777 1.00 97.69 184 LEU A CA 1
ATOM 1408 C C . LEU A 1 184 ? -2.882 -5.324 -2.921 1.00 97.69 184 LEU A C 1
ATOM 1410 O O . LEU A 1 184 ? -1.774 -5.193 -2.410 1.00 97.69 184 LEU A O 1
ATOM 1414 N N . MET A 1 185 ? -3.195 -6.377 -3.677 1.00 98.19 185 MET A N 1
ATOM 1415 C CA . MET A 1 185 ? -2.274 -7.486 -3.948 1.00 98.19 185 MET A CA 1
ATOM 1416 C C . MET A 1 185 ? -1.062 -7.047 -4.782 1.00 98.19 185 MET A C 1
ATOM 1418 O O . MET A 1 185 ? -0.007 -7.669 -4.721 1.00 98.19 185 MET A O 1
ATOM 1422 N N . SER A 1 186 ? -1.180 -5.951 -5.541 1.00 97.44 186 SER A N 1
ATOM 1423 C CA . SER A 1 186 ? -0.056 -5.373 -6.291 1.00 97.44 186 SER A CA 1
ATOM 1424 C C . SER A 1 186 ? 0.974 -4.632 -5.425 1.00 97.44 186 SER A C 1
ATOM 1426 O O . SER A 1 186 ? 1.985 -4.159 -5.954 1.00 97.44 186 SER A O 1
ATOM 1428 N N . ILE A 1 187 ? 0.708 -4.442 -4.129 1.00 97.56 187 ILE A N 1
ATOM 1429 C CA . ILE A 1 187 ? 1.652 -3.818 -3.198 1.00 97.56 187 ILE A CA 1
ATOM 1430 C C . ILE A 1 187 ? 2.746 -4.845 -2.865 1.00 97.56 187 ILE A C 1
ATOM 1432 O O . ILE A 1 187 ? 2.420 -5.985 -2.522 1.00 97.56 187 ILE A O 1
ATOM 1436 N N . PRO A 1 188 ? 4.041 -4.474 -2.922 1.00 96.81 188 PRO A N 1
ATOM 1437 C CA . PRO A 1 188 ? 5.124 -5.389 -2.580 1.00 96.81 188 PRO A CA 1
ATOM 1438 C C . PRO A 1 188 ? 4.915 -6.062 -1.216 1.00 96.81 188 PRO A C 1
ATOM 1440 O O . PRO A 1 188 ? 4.517 -5.413 -0.252 1.00 96.81 188 PRO A O 1
ATOM 1443 N N . ALA A 1 189 ? 5.207 -7.363 -1.153 1.00 96.88 189 ALA A N 1
ATOM 1444 C CA . ALA A 1 189 ? 5.038 -8.239 0.013 1.00 96.88 189 ALA A CA 1
ATOM 1445 C C . ALA A 1 189 ? 3.592 -8.561 0.453 1.00 96.88 189 ALA A C 1
ATOM 1447 O O . ALA A 1 189 ? 3.422 -9.392 1.347 1.00 96.88 189 ALA A O 1
ATOM 1448 N N . VAL A 1 190 ? 2.545 -8.012 -0.176 1.00 97.94 190 VAL A N 1
ATOM 1449 C CA . VAL A 1 190 ? 1.166 -8.459 0.090 1.00 97.94 190 VAL A CA 1
ATOM 1450 C C . VAL A 1 190 ? 0.947 -9.851 -0.502 1.00 97.94 190 VAL A C 1
ATOM 1452 O O . VAL A 1 190 ? 1.305 -10.123 -1.647 1.00 97.94 190 VAL A O 1
ATOM 1455 N N . LYS A 1 191 ? 0.383 -10.756 0.306 1.00 98.00 191 LYS A N 1
ATOM 1456 C CA . LYS A 1 191 ? 0.136 -12.163 -0.064 1.00 98.00 191 LYS A CA 1
ATOM 1457 C C . LYS A 1 191 ? -1.334 -12.575 0.009 1.00 98.00 191 LYS A C 1
ATOM 1459 O O . LYS A 1 191 ? -1.677 -13.636 -0.502 1.00 98.00 191 LYS A O 1
ATOM 1464 N N . ALA A 1 192 ? -2.172 -11.769 0.654 1.00 98.00 192 ALA A N 1
ATOM 1465 C CA . ALA A 1 192 ? -3.596 -12.010 0.840 1.00 98.00 192 ALA A CA 1
ATOM 1466 C C . ALA A 1 192 ? -4.326 -10.671 1.012 1.00 98.00 192 ALA A C 1
ATOM 1468 O O . ALA A 1 192 ? -3.737 -9.714 1.523 1.00 98.00 192 ALA A O 1
ATOM 1469 N N . VAL A 1 193 ? -5.583 -10.630 0.571 1.00 95.88 193 VAL A N 1
ATOM 1470 C CA . VAL A 1 193 ? -6.547 -9.534 0.750 1.00 95.88 193 VAL A CA 1
ATOM 1471 C C . VAL A 1 193 ? -7.856 -10.154 1.201 1.00 95.88 193 VAL A C 1
ATOM 1473 O O . VAL A 1 193 ? -8.197 -11.213 0.627 1.00 95.88 193 VAL A O 1
#

Foldseek 3Di:
DVPDPWDKDWDDQDDPNDGPPDDIDIDTDDPPPCLVVDDFDQDDDPPFCQPVVCVVVVHRRSSVVCVVRDLVVVVVVVVVVVVVVVVVVVLVKDKAKAFQWKAHQGADCPPPDPVLLRVQLVVQPRSHSHPVSSVVNVVVQVVCVVVVHDIDGDMDMDMPSDDPPQFDPPDPCRHPVNVVFVVQCPRPPDDGD

Secondary structure (DSSP, 8-state):
--S----EEEEESEETTEE-SSPPEEEE--S--GGGGSPP--SPPTTSSHHHHHHHHT-S-THHHHHHHSGGGHHHHHHHHHHHHHHHHHTT-EEEEEEEEETTEE---TT--HHHHHHHHTTSTT--S-HHHHHHHHHHHHHHHHTT----EEEEEEEESPPTT-S-SSSGGG-HHHHHHHHHHTSTT----

InterPro domains:
  IPR000453 Chorismate synthase [PF01264] (1-193)
  IPR000453 Chorismate synthase [PTHR21085] (1-193)
  IPR020541 Chorismate synthase, conserved site [PS00788] (67-83)
  IPR035904 Chorismate synthase AroC superfamily [G3DSA:3.60.150.10] (1-193)
  IPR035904 Chorismate synthase AroC superfamily [SSF103263] (1-193)

pLDDT: mean 94.48, std 7.85, range [49.75, 98.38]

Sequence (193 aa):
MKMEKDRVEVLAGLRKGKTIGAPLALLIKNKDFKIDVLPHVYSPRPGHADLAGALKYNTRDIRDVLERASARETAMRVAIGAICKTLLQEFKIEIVSHVTRIGEVCARTQKLSFNQLRRKAAKSCINCADKVAGARMVAEIDRAKGQGDSLGGVFELIAVNLPVGLGSFAHWERRLDARLSASLMSIPAVKAV

Organism: NCBI:txid412755